Protein AF-A0A3B0VDX7-F1 (afdb_monomer_lite)

Structure (mmCIF, N/CA/C/O backbone):
data_AF-A0A3B0VDX7-F1
#
_entry.id   AF-A0A3B0VDX7-F1
#
loop_
_atom_site.group_PDB
_atom_site.id
_atom_site.type_symbol
_atom_site.label_atom_id
_atom_site.label_alt_id
_atom_site.label_comp_id
_atom_site.label_asym_id
_atom_site.label_entity_id
_atom_site.label_seq_id
_atom_site.pdbx_PDB_ins_code
_atom_site.Cartn_x
_atom_site.Cartn_y
_atom_site.Cartn_z
_atom_site.occupancy
_atom_site.B_iso_or_equiv
_atom_site.auth_seq_id
_atom_site.auth_comp_id
_atom_site.auth_asym_id
_atom_site.auth_atom_id
_atom_site.pdbx_PDB_model_num
ATOM 1 N N . GLU A 1 1 ? 20.143 18.984 2.280 1.00 62.19 1 GLU A N 1
ATOM 2 C CA . GLU A 1 1 ? 19.136 18.319 3.129 1.00 62.19 1 GLU A CA 1
ATOM 3 C C . GLU A 1 1 ? 17.741 18.924 2.963 1.00 62.19 1 GLU A C 1
ATOM 5 O O . GLU A 1 1 ? 16.815 18.162 2.742 1.00 62.19 1 GLU A O 1
ATOM 10 N N . ASP A 1 2 ? 17.590 20.251 2.921 1.00 77.62 2 ASP A N 1
ATOM 11 C CA . ASP A 1 2 ? 16.280 20.948 2.937 1.00 77.62 2 ASP A CA 1
ATOM 12 C C . ASP A 1 2 ? 15.322 20.714 1.742 1.00 77.62 2 ASP A C 1
ATOM 14 O O . ASP A 1 2 ? 14.189 21.181 1.771 1.00 77.62 2 ASP A O 1
ATOM 18 N N . PHE A 1 3 ? 15.741 19.989 0.696 1.00 88.88 3 PHE A N 1
ATOM 19 C CA . PHE A 1 3 ? 14.898 19.636 -0.464 1.00 88.88 3 PHE A CA 1
ATOM 20 C C . PHE A 1 3 ? 14.576 18.138 -0.554 1.00 88.88 3 PHE A C 1
ATOM 22 O O . PHE A 1 3 ? 14.124 17.659 -1.593 1.00 88.88 3 PHE A O 1
ATOM 29 N N . ARG A 1 4 ? 14.842 17.371 0.508 1.00 90.12 4 ARG A N 1
ATOM 30 C CA . ARG A 1 4 ? 14.472 15.955 0.567 1.00 90.12 4 ARG A CA 1
ATOM 31 C C . ARG A 1 4 ? 13.035 15.826 1.047 1.00 90.12 4 ARG A C 1
ATOM 33 O O . ARG A 1 4 ? 12.695 16.286 2.132 1.00 90.12 4 ARG A O 1
ATOM 40 N N . TYR A 1 5 ? 12.202 15.175 0.243 1.00 91.25 5 TYR A N 1
ATOM 41 C CA . TYR A 1 5 ? 10.898 14.732 0.710 1.00 91.25 5 TYR A CA 1
ATOM 42 C C . TYR A 1 5 ? 11.100 13.482 1.567 1.00 91.25 5 TYR A C 1
ATOM 44 O O . TYR A 1 5 ? 11.600 12.478 1.062 1.00 91.25 5 TYR A O 1
ATOM 52 N N . ASN A 1 6 ? 10.741 13.558 2.847 1.00 88.50 6 ASN A N 1
ATOM 53 C CA . ASN A 1 6 ? 10.883 12.454 3.806 1.00 88.50 6 ASN A CA 1
ATOM 54 C C . ASN A 1 6 ? 9.548 11.760 4.121 1.00 88.50 6 ASN A C 1
ATOM 56 O O . ASN A 1 6 ? 9.524 10.831 4.916 1.00 88.50 6 ASN A O 1
ATOM 60 N N . GLY A 1 7 ? 8.442 12.210 3.521 1.00 89.62 7 GLY A N 1
ATOM 61 C CA . GLY A 1 7 ? 7.143 11.561 3.683 1.00 89.62 7 GLY A CA 1
ATOM 62 C C . GLY A 1 7 ? 7.052 10.221 2.949 1.00 89.62 7 GLY A C 1
ATOM 63 O O . GLY A 1 7 ? 7.907 9.883 2.109 1.00 89.62 7 GLY A O 1
ATOM 64 N N . ARG A 1 8 ? 5.969 9.491 3.248 1.00 89.94 8 ARG A N 1
ATOM 65 C CA . ARG A 1 8 ? 5.565 8.280 2.521 1.00 89.94 8 ARG A CA 1
ATOM 66 C C . ARG A 1 8 ? 5.365 8.615 1.046 1.00 89.94 8 ARG A C 1
ATOM 68 O O . ARG A 1 8 ? 4.808 9.657 0.709 1.00 89.94 8 ARG A O 1
ATOM 75 N N . ILE A 1 9 ? 5.855 7.742 0.176 1.00 95.50 9 ILE A N 1
ATOM 76 C CA . ILE A 1 9 ? 5.680 7.863 -1.268 1.00 95.50 9 ILE A CA 1
ATOM 77 C C . ILE A 1 9 ? 5.052 6.574 -1.773 1.00 95.50 9 ILE A C 1
ATOM 79 O O . ILE A 1 9 ? 5.507 5.484 -1.432 1.00 95.50 9 ILE A O 1
ATOM 83 N N . VAL A 1 10 ? 4.052 6.730 -2.632 1.00 96.44 10 VAL A N 1
ATOM 84 C CA . VAL A 1 10 ? 3.601 5.687 -3.547 1.00 96.44 10 VAL A CA 1
ATOM 85 C C . VAL A 1 10 ? 4.036 6.072 -4.958 1.00 96.44 10 VAL A C 1
ATOM 87 O O . VAL A 1 10 ? 3.904 7.233 -5.352 1.00 96.44 10 VAL A O 1
ATOM 90 N N . VAL A 1 11 ? 4.570 5.114 -5.714 1.00 97.69 11 VAL A N 1
ATOM 91 C CA . VAL A 1 11 ? 4.892 5.281 -7.137 1.00 97.69 11 VAL A CA 1
ATOM 92 C C . VAL A 1 11 ? 3.937 4.422 -7.952 1.00 97.69 11 VAL A C 1
ATOM 94 O O . VAL A 1 11 ? 3.934 3.199 -7.833 1.00 97.69 11 VAL A O 1
ATOM 97 N N . LEU A 1 12 ? 3.140 5.072 -8.798 1.00 97.50 12 LEU A N 1
ATOM 98 C CA . LEU A 1 12 ? 2.241 4.382 -9.716 1.00 97.50 12 LEU A CA 1
ATOM 99 C C . LEU A 1 12 ? 2.995 3.951 -10.971 1.00 97.50 12 LEU A C 1
ATOM 101 O O . LEU A 1 12 ? 3.677 4.765 -11.600 1.00 97.50 12 LEU A O 1
ATOM 105 N N . VAL A 1 13 ? 2.857 2.682 -11.345 1.00 97.62 13 VAL A N 1
ATOM 106 C CA . VAL A 1 13 ? 3.510 2.104 -12.522 1.00 97.62 13 VAL A CA 1
ATOM 107 C C . VAL A 1 13 ? 2.517 1.389 -13.432 1.00 97.62 13 VAL A C 1
ATOM 109 O O . VAL A 1 13 ? 1.428 0.985 -13.028 1.00 97.62 13 VAL A O 1
ATOM 112 N N . GLY A 1 14 ? 2.917 1.223 -14.689 1.00 96.00 14 GLY A N 1
ATOM 113 C CA . GLY A 1 14 ? 2.161 0.483 -15.687 1.00 96.00 14 GLY A CA 1
ATOM 114 C C . GLY A 1 14 ? 3.029 0.116 -16.892 1.00 96.00 14 GLY A C 1
ATOM 115 O O . GLY A 1 14 ? 4.198 0.513 -16.953 1.00 96.00 14 GLY A O 1
ATOM 116 N N . PRO A 1 15 ? 2.464 -0.606 -17.872 1.00 95.44 15 PRO A N 1
ATOM 117 C CA . PRO A 1 15 ? 3.227 -1.215 -18.962 1.00 95.44 15 PRO A CA 1
ATOM 118 C C . PRO A 1 15 ? 3.847 -0.199 -19.934 1.00 95.44 15 PRO A C 1
ATOM 120 O O . PRO A 1 15 ? 4.790 -0.542 -20.638 1.00 95.44 15 PRO A O 1
ATOM 123 N N . ASP A 1 16 ? 3.380 1.054 -19.943 1.00 96.38 16 ASP A N 1
ATOM 124 C CA . ASP A 1 16 ? 3.968 2.139 -20.747 1.00 96.38 16 ASP A CA 1
ATOM 125 C C . ASP A 1 16 ? 5.195 2.797 -20.080 1.00 96.38 16 ASP A C 1
ATOM 127 O O . ASP A 1 16 ? 5.875 3.631 -20.683 1.00 96.38 16 ASP A O 1
ATOM 131 N N . CYS A 1 17 ? 5.519 2.426 -18.836 1.00 96.94 17 CYS A N 1
ATOM 132 C CA . CYS A 1 17 ? 6.750 2.847 -18.175 1.00 96.94 17 CYS A CA 1
ATOM 133 C C . CYS A 1 17 ? 7.933 2.055 -18.746 1.00 96.94 17 CYS A C 1
ATOM 135 O O . CYS A 1 17 ? 8.067 0.859 -18.496 1.00 96.94 17 CYS A O 1
ATOM 137 N N . ALA A 1 18 ? 8.795 2.727 -19.509 1.00 95.25 18 ALA A N 1
ATOM 138 C CA . ALA A 1 18 ? 9.976 2.134 -20.134 1.00 95.25 18 ALA A CA 1
ATOM 139 C C . ALA A 1 18 ? 11.237 2.981 -19.898 1.00 95.25 18 ALA A C 1
ATOM 141 O O . ALA A 1 18 ? 11.163 4.204 -19.720 1.00 95.25 18 ALA A O 1
ATOM 142 N N . SER A 1 19 ? 12.414 2.352 -19.964 1.00 93.69 19 SER A N 1
ATOM 143 C CA . SER A 1 19 ? 13.717 3.031 -19.924 1.00 93.69 19 SER A CA 1
ATOM 144 C C . SER A 1 19 ? 13.928 3.832 -18.624 1.00 93.69 19 SER A C 1
ATOM 146 O O . SER A 1 19 ? 13.867 3.267 -17.536 1.00 93.69 19 SER A O 1
ATOM 148 N N . ALA A 1 20 ? 14.179 5.145 -18.695 1.00 92.81 20 ALA A N 1
ATOM 149 C CA . ALA A 1 20 ? 14.403 6.010 -17.530 1.00 92.81 20 ALA A CA 1
ATOM 150 C C . ALA A 1 20 ? 13.297 5.914 -16.463 1.00 92.81 20 ALA A C 1
ATOM 152 O O . ALA A 1 20 ? 13.598 6.004 -15.274 1.00 92.81 20 ALA A O 1
ATOM 153 N N . CYS A 1 21 ? 12.045 5.695 -16.882 1.00 96.12 21 CYS A N 1
ATOM 154 C CA . CYS A 1 21 ? 10.927 5.486 -15.964 1.00 96.12 21 CYS A CA 1
ATOM 155 C C . CYS A 1 21 ? 11.148 4.247 -15.084 1.00 96.12 21 CYS A C 1
ATOM 157 O O . CYS A 1 21 ? 10.963 4.305 -13.874 1.00 96.12 21 CYS A O 1
ATOM 159 N N . GLU A 1 22 ? 11.637 3.152 -15.666 1.00 95.44 22 GLU A N 1
ATOM 160 C CA . GLU A 1 22 ? 11.865 1.898 -14.945 1.00 95.44 22 GLU A CA 1
ATOM 161 C C . GLU A 1 22 ? 13.053 1.997 -14.000 1.00 95.44 22 GLU A C 1
ATOM 163 O O . GLU A 1 22 ? 12.997 1.483 -12.890 1.00 95.44 22 GLU A O 1
ATOM 168 N N . PHE A 1 23 ? 14.110 2.708 -14.400 1.00 94.50 23 PHE A N 1
ATOM 169 C CA . PHE A 1 23 ? 15.229 2.978 -13.501 1.00 94.50 23 PHE A CA 1
ATOM 170 C C . PHE A 1 23 ? 14.799 3.806 -12.292 1.00 94.50 23 PHE A C 1
ATOM 172 O O . PHE A 1 23 ? 15.221 3.509 -11.177 1.00 94.50 23 PHE A O 1
ATOM 179 N N . PHE A 1 24 ? 13.958 4.823 -12.498 1.00 95.88 24 PHE A N 1
ATOM 180 C CA . PHE A 1 24 ? 13.402 5.602 -11.397 1.00 95.88 24 PHE A CA 1
ATOM 181 C C . PHE A 1 24 ? 12.569 4.714 -10.469 1.00 95.88 24 PHE A C 1
ATOM 183 O O . PHE A 1 24 ? 12.869 4.647 -9.280 1.00 95.88 24 PHE A O 1
ATOM 190 N N . SER A 1 25 ? 11.588 3.986 -11.008 1.00 96.38 25 SER A N 1
ATOM 191 C CA . SER A 1 25 ? 10.714 3.119 -10.212 1.00 96.38 25 SER A CA 1
ATOM 192 C C . SER A 1 25 ? 11.495 2.033 -9.472 1.00 96.38 25 SER A C 1
ATOM 194 O O . SER A 1 25 ? 11.246 1.818 -8.294 1.00 96.38 25 SER A O 1
ATOM 196 N N . PHE A 1 26 ? 12.496 1.418 -10.111 1.00 94.81 26 PHE A N 1
ATOM 197 C CA . PHE A 1 26 ? 13.374 0.433 -9.477 1.00 94.81 26 PHE A CA 1
ATOM 198 C C . PHE A 1 26 ? 14.179 1.037 -8.324 1.00 94.81 26 PHE A C 1
ATOM 200 O O . PHE A 1 26 ? 14.238 0.471 -7.242 1.00 94.81 26 PHE A O 1
ATOM 207 N N . VAL A 1 27 ? 14.788 2.211 -8.514 1.00 94.50 27 VAL A N 1
ATOM 208 C CA . VAL A 1 27 ? 15.532 2.872 -7.428 1.00 94.50 27 VAL A CA 1
ATOM 209 C C . VAL A 1 27 ? 14.610 3.218 -6.257 1.00 94.50 27 VAL A C 1
ATOM 211 O O . VAL A 1 27 ? 15.045 3.166 -5.109 1.00 94.50 27 VAL A O 1
ATOM 214 N N . MET A 1 28 ? 13.341 3.529 -6.527 1.00 96.50 28 MET A N 1
ATOM 215 C CA . MET A 1 28 ? 12.343 3.800 -5.494 1.00 96.50 28 MET A CA 1
ATOM 216 C C . MET A 1 28 ? 11.934 2.554 -4.689 1.00 96.50 28 MET A C 1
ATOM 218 O O . MET A 1 28 ? 11.443 2.725 -3.577 1.00 96.50 28 MET A O 1
ATOM 222 N N . THR A 1 29 ? 12.187 1.334 -5.181 1.00 91.44 29 THR A N 1
ATOM 223 C CA . THR A 1 29 ? 11.982 0.096 -4.400 1.00 91.44 29 THR A CA 1
ATOM 224 C C . THR A 1 29 ? 13.132 -0.185 -3.436 1.00 91.44 29 THR A C 1
ATOM 226 O O . THR A 1 29 ? 13.013 -1.015 -2.538 1.00 91.44 29 THR A O 1
ATOM 229 N N . LEU A 1 30 ? 14.287 0.458 -3.623 1.00 90.25 30 LEU A N 1
ATOM 230 C CA . LEU A 1 30 ? 15.451 0.219 -2.781 1.00 90.25 30 LEU A CA 1
ATOM 231 C C . LEU A 1 30 ? 15.265 0.887 -1.419 1.00 90.25 30 LEU A C 1
ATOM 233 O O . LEU A 1 30 ? 14.789 2.018 -1.323 1.00 90.25 30 LEU A O 1
ATOM 237 N N . GLN A 1 31 ? 15.733 0.206 -0.371 1.00 87.81 31 GLN A N 1
ATOM 238 C CA . GLN A 1 31 ? 15.716 0.714 1.007 1.00 87.81 31 GLN A CA 1
ATOM 239 C C . GLN A 1 31 ? 14.310 1.120 1.483 1.00 87.81 31 GLN A C 1
ATOM 241 O O . GLN A 1 31 ? 14.184 2.087 2.235 1.00 87.81 31 GLN A O 1
ATOM 246 N N . ASP A 1 32 ? 13.277 0.427 0.991 1.00 84.25 32 ASP A N 1
ATOM 247 C CA . ASP A 1 32 ? 11.868 0.668 1.321 1.00 84.25 32 ASP A CA 1
ATOM 248 C C . ASP A 1 32 ? 11.448 2.132 1.103 1.00 84.25 32 ASP A C 1
ATOM 250 O O . ASP A 1 32 ? 10.652 2.705 1.851 1.00 84.25 32 ASP A O 1
ATOM 254 N N . ARG A 1 33 ? 12.026 2.790 0.083 1.00 93.50 33 ARG A N 1
ATOM 255 C CA . ARG A 1 33 ? 11.794 4.219 -0.137 1.00 93.50 33 ARG A CA 1
ATOM 256 C C . ARG A 1 33 ? 10.350 4.504 -0.540 1.00 93.50 33 ARG A C 1
ATOM 258 O O . ARG A 1 33 ? 9.818 5.531 -0.122 1.00 93.50 33 ARG A O 1
ATOM 265 N N . ALA A 1 34 ? 9.725 3.678 -1.362 1.00 95.75 34 ALA A N 1
ATOM 266 C CA . ALA A 1 34 ? 8.332 3.838 -1.750 1.00 95.75 34 ALA A CA 1
ATOM 267 C C . ALA A 1 34 ? 7.663 2.489 -1.973 1.00 95.75 34 ALA A C 1
ATOM 269 O O . ALA A 1 34 ? 8.331 1.503 -2.263 1.00 95.75 34 ALA A O 1
ATOM 270 N N . THR A 1 35 ? 6.336 2.500 -1.909 1.00 94.88 35 THR A N 1
ATOM 271 C CA . THR A 1 35 ? 5.502 1.377 -2.339 1.00 94.88 35 THR A CA 1
ATOM 272 C C . THR A 1 35 ? 5.140 1.558 -3.806 1.00 94.88 35 THR A C 1
ATOM 274 O O .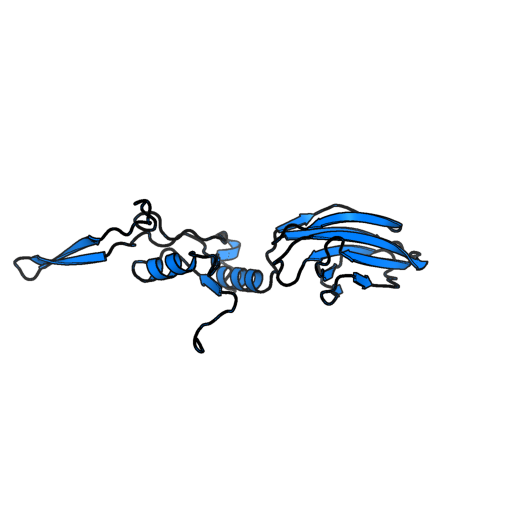 THR A 1 35 ? 4.671 2.626 -4.215 1.00 94.88 35 THR A O 1
ATOM 277 N N . ILE A 1 36 ? 5.368 0.529 -4.610 1.00 96.12 36 ILE A N 1
ATOM 278 C CA . ILE A 1 36 ? 5.037 0.504 -6.029 1.00 96.12 36 ILE A CA 1
ATOM 279 C C . ILE A 1 36 ? 3.640 -0.088 -6.202 1.00 96.12 36 ILE A C 1
ATOM 281 O O . ILE A 1 36 ? 3.376 -1.204 -5.761 1.00 96.12 36 ILE A O 1
ATOM 285 N N . ILE A 1 37 ? 2.745 0.637 -6.872 1.00 95.19 37 ILE A N 1
ATOM 286 C CA . ILE A 1 37 ? 1.370 0.182 -7.121 1.00 95.19 37 ILE A CA 1
ATOM 287 C C . ILE A 1 37 ? 1.087 0.227 -8.622 1.00 95.19 37 ILE A C 1
ATOM 289 O O . ILE A 1 37 ? 1.428 1.193 -9.304 1.00 95.19 37 ILE A O 1
ATOM 293 N N . GLY A 1 38 ? 0.481 -0.826 -9.160 1.00 93.75 38 GLY A N 1
ATOM 294 C CA . GLY A 1 38 ? 0.207 -0.950 -10.592 1.00 93.75 38 GLY A CA 1
ATOM 295 C C . GLY A 1 38 ? -0.838 -2.020 -10.884 1.00 93.75 38 GLY A C 1
ATOM 296 O O . GLY A 1 38 ? -1.038 -2.927 -10.086 1.00 93.75 38 GLY A O 1
ATOM 297 N N . PHE A 1 39 ? -1.472 -1.963 -12.056 1.00 86.75 39 PHE A N 1
ATOM 298 C CA . PHE A 1 39 ? -2.236 -3.110 -12.579 1.00 86.75 39 PHE A CA 1
ATOM 299 C C . PHE A 1 39 ? -1.309 -4.207 -13.126 1.00 86.75 39 PHE A C 1
ATOM 301 O O . PHE A 1 39 ? -1.634 -5.392 -13.105 1.00 86.75 39 PHE A O 1
ATOM 308 N N . TYR A 1 40 ? -0.148 -3.797 -13.641 1.00 93.50 40 TYR A N 1
ATOM 309 C CA . TYR A 1 40 ? 0.840 -4.645 -14.298 1.00 93.50 40 TYR A CA 1
ATOM 310 C C . TYR A 1 40 ? 2.258 -4.159 -13.972 1.00 93.50 40 TYR A C 1
ATOM 312 O O . TYR A 1 40 ? 2.428 -2.987 -13.617 1.00 93.50 40 TYR A O 1
ATOM 320 N N . PRO A 1 41 ? 3.281 -5.013 -14.153 1.00 94.38 41 PRO A N 1
ATOM 321 C CA . PRO A 1 41 ? 4.670 -4.569 -14.201 1.00 94.38 41 PRO A CA 1
ATOM 322 C C . PRO A 1 41 ? 4.934 -3.525 -15.293 1.00 94.38 41 PRO A C 1
ATOM 324 O O . PRO A 1 41 ? 4.143 -3.347 -16.226 1.00 94.38 41 PRO A O 1
ATOM 327 N N . THR A 1 42 ? 6.082 -2.854 -15.188 1.00 97.62 42 THR A N 1
ATOM 328 C CA . THR A 1 42 ? 6.596 -1.973 -16.250 1.00 97.62 42 THR A CA 1
ATOM 329 C C . THR A 1 42 ? 7.032 -2.759 -17.496 1.00 97.62 42 THR A C 1
ATOM 331 O O . THR A 1 42 ? 7.005 -3.989 -17.512 1.00 97.62 42 THR A O 1
ATOM 334 N N . ALA A 1 43 ? 7.441 -2.058 -18.558 1.00 96.50 43 ALA A N 1
ATOM 335 C CA . ALA A 1 43 ? 7.692 -2.644 -19.879 1.00 96.50 43 ALA A CA 1
ATOM 336 C C . ALA A 1 43 ? 8.819 -3.699 -19.936 1.00 96.50 43 ALA A C 1
ATOM 338 O O . ALA A 1 43 ? 8.848 -4.521 -20.853 1.00 96.50 43 ALA A O 1
ATOM 339 N N . GLY A 1 44 ? 9.776 -3.654 -19.010 1.00 94.88 44 GLY A N 1
ATOM 340 C CA . GLY A 1 44 ? 10.965 -4.498 -19.000 1.00 94.88 44 GLY A CA 1
ATOM 341 C C . GLY A 1 44 ? 12.029 -4.078 -20.015 1.00 94.88 44 GLY A C 1
ATOM 342 O O . GLY A 1 44 ? 12.695 -4.939 -20.583 1.00 94.88 44 GLY A O 1
ATOM 343 N N . LEU A 1 45 ? 12.202 -2.777 -20.257 1.00 93.44 45 LEU A N 1
ATOM 344 C CA . LEU A 1 45 ? 13.123 -2.193 -21.245 1.00 93.44 45 LEU A CA 1
ATOM 345 C C . LEU A 1 45 ? 14.229 -1.358 -20.567 1.00 93.44 45 LEU A C 1
ATOM 347 O O . LEU A 1 45 ? 14.581 -0.259 -21.010 1.00 93.44 45 LEU A O 1
ATOM 351 N N . GLY A 1 46 ? 14.786 -1.887 -19.474 1.00 89.25 46 GLY A N 1
ATOM 352 C CA . GLY A 1 46 ? 15.811 -1.262 -18.628 1.00 89.25 46 GLY A CA 1
ATOM 353 C C . GLY A 1 46 ? 17.234 -1.316 -19.190 1.00 89.25 46 GLY A C 1
ATOM 354 O O . GLY A 1 46 ? 18.194 -1.460 -18.430 1.00 89.25 46 GLY A O 1
ATOM 355 N N . GLY A 1 47 ? 17.388 -1.240 -20.509 1.00 88.50 47 GLY A N 1
ATOM 356 C CA . GLY A 1 47 ? 18.674 -1.259 -21.196 1.00 88.50 47 GLY A CA 1
ATOM 357 C C . GLY A 1 47 ? 19.033 0.098 -21.800 1.00 88.50 47 GLY A C 1
ATOM 358 O O . GLY A 1 47 ? 18.174 0.821 -22.310 1.00 88.50 47 GLY A O 1
ATOM 359 N N . SER A 1 48 ? 20.318 0.463 -21.779 1.00 88.94 48 SER A N 1
ATOM 360 C CA . SER A 1 48 ? 20.782 1.635 -22.530 1.00 88.94 48 SER A CA 1
ATOM 361 C C . SER A 1 48 ? 20.868 1.292 -24.013 1.00 88.94 48 SER A C 1
ATOM 363 O O . SER A 1 48 ? 21.348 0.218 -24.381 1.00 88.94 48 SER A O 1
ATOM 365 N N . VAL A 1 49 ? 20.425 2.208 -24.867 1.00 92.38 49 VAL A N 1
ATOM 366 C CA . VAL A 1 49 ? 20.445 2.032 -26.322 1.00 92.38 49 VAL A CA 1
ATOM 367 C C . VAL A 1 49 ? 21.609 2.784 -26.950 1.00 92.38 49 VAL A C 1
ATOM 369 O O . VAL A 1 49 ? 22.062 3.792 -26.409 1.00 92.38 49 VAL A O 1
ATOM 372 N N . ASP A 1 50 ? 22.065 2.295 -28.096 1.00 94.44 50 ASP A N 1
ATOM 373 C CA . ASP A 1 50 ? 23.028 2.978 -28.954 1.00 94.44 50 ASP A CA 1
ATOM 374 C C . ASP A 1 50 ? 22.544 2.952 -30.409 1.00 94.44 50 ASP A C 1
ATOM 376 O O . ASP A 1 50 ? 21.822 2.036 -30.825 1.00 94.44 50 ASP A O 1
ATOM 380 N N . ASP A 1 51 ? 22.944 3.970 -31.164 1.00 95.81 51 ASP A N 1
ATOM 381 C CA . ASP A 1 51 ? 22.545 4.185 -32.552 1.00 95.81 51 ASP A CA 1
ATOM 382 C C . ASP A 1 51 ? 23.764 4.097 -33.470 1.00 95.81 51 ASP A C 1
ATOM 384 O O . ASP A 1 51 ? 24.754 4.810 -33.305 1.00 95.81 51 ASP A O 1
ATOM 388 N N . VAL A 1 52 ? 23.678 3.249 -34.494 1.00 96.12 52 VAL A N 1
ATOM 389 C CA . VAL A 1 52 ? 24.722 3.098 -35.510 1.00 96.12 52 VAL A CA 1
ATOM 390 C C . VAL A 1 52 ? 24.224 3.667 -36.829 1.00 96.12 52 VAL A C 1
ATOM 392 O O . VAL A 1 52 ? 23.214 3.217 -37.375 1.00 96.12 52 VAL A O 1
ATOM 395 N N . ALA A 1 53 ? 24.963 4.642 -37.361 1.00 96.69 53 ALA A N 1
ATOM 396 C CA . ALA A 1 53 ? 24.721 5.173 -38.695 1.00 96.69 53 ALA A CA 1
ATOM 397 C C . ALA A 1 53 ? 25.048 4.118 -39.762 1.00 96.69 53 ALA A C 1
ATOM 399 O O . ALA A 1 53 ? 26.134 3.530 -39.767 1.00 96.69 53 ALA A O 1
ATOM 400 N N . MET A 1 54 ? 24.118 3.913 -40.690 1.00 96.50 54 MET A N 1
ATOM 401 C CA . MET A 1 54 ? 24.231 2.959 -41.789 1.00 96.50 54 MET A CA 1
ATOM 402 C C . MET A 1 54 ? 24.328 3.700 -43.136 1.00 96.50 54 MET A C 1
ATOM 404 O O . MET A 1 54 ? 23.923 4.861 -43.250 1.00 96.50 54 MET A O 1
ATOM 408 N N . PRO A 1 55 ? 24.869 3.069 -44.195 1.00 96.94 55 PRO A N 1
ATOM 409 C CA . PRO A 1 55 ? 24.833 3.650 -45.534 1.00 96.94 55 PRO A CA 1
ATOM 410 C C . PRO A 1 55 ? 23.398 3.951 -45.982 1.00 96.94 55 PRO A C 1
ATOM 412 O O . PRO A 1 55 ? 22.489 3.178 -45.698 1.00 96.94 55 PRO A O 1
ATOM 415 N N . GLY A 1 56 ? 23.216 5.029 -46.746 1.00 95.06 56 GLY A N 1
ATOM 416 C CA . GLY A 1 56 ? 21.903 5.396 -47.286 1.00 95.06 56 GLY A CA 1
ATOM 417 C C . GLY A 1 56 ? 21.040 6.272 -46.377 1.00 95.06 56 GLY A C 1
ATOM 418 O O . GLY A 1 56 ? 19.859 6.390 -46.665 1.00 95.06 56 GLY A O 1
ATOM 419 N N . ASP A 1 57 ? 21.626 6.912 -45.355 1.00 93.88 57 ASP A N 1
ATOM 420 C CA . ASP A 1 57 ? 20.915 7.769 -44.380 1.00 93.88 57 ASP A CA 1
ATOM 421 C C . ASP A 1 57 ? 19.960 6.988 -43.456 1.00 93.88 57 ASP A C 1
ATOM 423 O O . ASP A 1 57 ? 18.952 7.497 -42.977 1.00 93.88 57 ASP A O 1
ATOM 427 N N . GLU A 1 58 ? 20.302 5.724 -43.195 1.00 96.94 58 GLU A N 1
ATOM 428 C CA . GLU A 1 58 ? 19.558 4.825 -42.313 1.00 96.94 58 GLU A CA 1
ATOM 429 C C . GLU A 1 58 ? 20.229 4.734 -40.932 1.00 96.94 58 GLU A C 1
ATOM 431 O O . GLU A 1 58 ? 21.445 4.901 -40.799 1.00 96.94 58 GLU A O 1
ATOM 436 N N . THR A 1 59 ? 19.452 4.419 -39.891 1.00 97.12 59 THR A N 1
ATOM 437 C CA . THR A 1 59 ? 19.962 4.224 -38.520 1.00 97.12 59 THR A CA 1
ATOM 438 C C . THR A 1 59 ? 19.527 2.875 -37.962 1.00 97.12 59 THR A C 1
ATOM 440 O O . THR A 1 59 ? 18.356 2.508 -38.049 1.00 97.12 59 THR A O 1
ATOM 443 N N . PHE A 1 60 ? 20.460 2.146 -37.350 1.00 96.12 60 PHE A N 1
ATOM 444 C CA . PHE A 1 60 ? 20.169 0.930 -36.594 1.00 96.12 60 PHE A CA 1
ATOM 445 C C . PHE A 1 60 ? 20.315 1.191 -35.094 1.00 96.12 60 PHE A C 1
ATOM 447 O O . PHE A 1 60 ? 21.398 1.555 -34.639 1.00 96.12 60 PHE A O 1
ATOM 454 N N . ARG A 1 61 ? 19.237 0.966 -34.334 1.00 94.81 61 ARG A N 1
ATOM 455 C CA . ARG A 1 61 ? 19.225 1.063 -32.869 1.00 94.81 61 ARG A CA 1
ATOM 456 C C . ARG A 1 61 ? 19.273 -0.320 -32.238 1.00 94.81 61 ARG A C 1
ATOM 458 O O . ARG A 1 61 ? 18.513 -1.204 -32.632 1.00 94.81 61 ARG A O 1
ATOM 465 N N . PHE A 1 62 ? 20.104 -0.481 -31.215 1.00 92.25 62 PHE A N 1
ATOM 466 C CA . PHE A 1 62 ? 20.163 -1.705 -30.419 1.00 92.25 62 PHE A CA 1
ATOM 467 C C . PHE A 1 62 ? 20.411 -1.408 -28.939 1.00 92.25 62 PHE A C 1
ATOM 469 O O . PHE A 1 62 ? 20.936 -0.357 -28.578 1.00 92.25 62 PHE A O 1
ATOM 476 N N . THR A 1 63 ? 20.046 -2.355 -28.078 1.00 90.06 63 THR A N 1
ATOM 477 C CA . THR A 1 63 ? 20.365 -2.301 -26.649 1.00 90.06 63 THR A CA 1
ATOM 478 C C . THR A 1 63 ? 21.839 -2.649 -26.442 1.00 90.06 63 THR A C 1
ATOM 480 O O . THR A 1 63 ? 22.274 -3.757 -26.761 1.00 90.06 63 THR A O 1
ATOM 483 N N . GLN A 1 64 ? 22.614 -1.704 -25.915 1.00 90.88 64 GLN A N 1
ATOM 484 C CA . GLN A 1 64 ? 24.043 -1.851 -25.636 1.00 90.88 64 GLN A CA 1
ATOM 485 C C . GLN A 1 64 ? 24.312 -2.214 -24.170 1.00 90.88 64 GLN A C 1
ATOM 487 O O . GLN A 1 64 ? 25.230 -2.985 -23.889 1.00 90.88 64 GLN A O 1
ATOM 492 N N . GLY A 1 65 ? 23.541 -1.655 -23.237 1.00 87.81 65 GLY A N 1
ATOM 493 C CA . GLY A 1 65 ? 23.736 -1.859 -21.803 1.00 87.81 65 GLY A CA 1
ATOM 494 C C . GLY A 1 65 ? 22.683 -2.774 -21.201 1.00 87.81 65 GLY A C 1
ATOM 495 O O . GL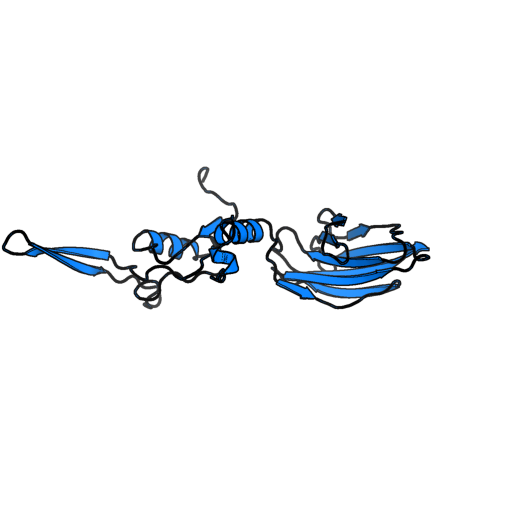Y A 1 65 ? 21.509 -2.691 -21.546 1.00 87.81 65 GLY A O 1
ATOM 496 N N . ARG A 1 66 ? 23.112 -3.613 -20.257 1.00 87.88 66 ARG A N 1
ATOM 497 C CA . ARG A 1 66 ? 22.238 -4.437 -19.420 1.00 87.88 66 ARG A CA 1
ATOM 498 C C . ARG A 1 66 ? 22.466 -4.060 -17.965 1.00 87.88 66 ARG A C 1
ATOM 500 O O . ARG A 1 66 ? 23.575 -4.237 -17.465 1.00 87.88 66 ARG A O 1
ATOM 507 N N . ALA A 1 67 ? 21.430 -3.554 -17.311 1.00 86.38 67 ALA A N 1
ATOM 508 C CA . ALA A 1 67 ? 21.475 -3.267 -15.888 1.00 86.38 67 ALA A CA 1
ATOM 509 C C . ALA A 1 67 ? 21.409 -4.573 -15.076 1.00 86.38 67 ALA A C 1
ATOM 511 O O . ALA A 1 67 ? 20.643 -5.483 -15.413 1.00 86.38 67 ALA A O 1
ATOM 512 N N . VAL A 1 68 ? 22.262 -4.671 -14.056 1.00 90.88 68 VAL A N 1
ATOM 513 C CA . VAL A 1 68 ? 22.352 -5.817 -13.147 1.00 90.88 68 VAL A CA 1
ATOM 514 C C . VAL A 1 68 ? 22.492 -5.341 -11.703 1.00 90.88 68 VAL A C 1
ATOM 516 O O . VAL A 1 68 ? 22.985 -4.238 -11.455 1.00 90.88 68 VAL A O 1
ATOM 519 N N . ASP A 1 69 ? 22.053 -6.177 -10.769 1.00 84.75 69 ASP A N 1
ATOM 520 C CA . ASP A 1 69 ? 22.247 -5.976 -9.334 1.00 84.75 69 ASP A CA 1
ATOM 521 C C . ASP A 1 69 ? 23.721 -6.250 -8.923 1.00 84.75 69 ASP A C 1
ATOM 523 O O . ASP A 1 69 ? 24.539 -6.643 -9.769 1.00 84.75 69 ASP A O 1
ATOM 527 N N . PRO A 1 70 ? 24.115 -6.016 -7.653 1.00 87.31 70 PRO A N 1
ATOM 528 C CA . PRO A 1 70 ? 25.478 -6.284 -7.180 1.00 87.31 70 PRO A CA 1
ATOM 529 C C . PRO A 1 70 ? 25.933 -7.744 -7.341 1.00 87.31 70 PRO A C 1
ATOM 531 O O . PRO A 1 70 ? 27.133 -8.006 -7.464 1.00 87.31 70 PRO A O 1
ATOM 534 N N . GLU A 1 71 ? 24.993 -8.686 -7.371 1.00 91.31 71 GLU A N 1
ATOM 535 C CA . GLU A 1 71 ? 25.210 -10.118 -7.567 1.00 91.31 71 GLU A CA 1
ATOM 536 C C . GLU A 1 71 ? 25.272 -10.519 -9.057 1.00 91.31 71 GLU A C 1
ATOM 538 O O . GLU A 1 71 ? 25.643 -11.650 -9.383 1.00 91.31 71 GLU A O 1
ATOM 543 N N . GLY A 1 72 ? 24.979 -9.590 -9.972 1.00 91.12 72 GLY A N 1
ATOM 544 C CA . GLY A 1 72 ? 25.015 -9.779 -11.420 1.00 91.12 72 GLY A CA 1
ATOM 545 C C . GLY A 1 72 ? 23.708 -10.288 -12.039 1.00 91.12 72 GLY A C 1
ATOM 546 O O . GLY A 1 72 ? 23.704 -10.630 -13.226 1.00 91.12 72 GLY A O 1
ATOM 547 N N . ASN A 1 73 ? 22.606 -10.343 -11.288 1.00 90.88 73 ASN A N 1
ATOM 548 C CA . ASN A 1 73 ? 21.297 -10.731 -11.809 1.00 90.88 73 ASN A CA 1
ATOM 549 C C . ASN A 1 73 ? 20.618 -9.565 -12.532 1.00 90.88 73 ASN A C 1
ATOM 551 O O . ASN A 1 73 ? 20.811 -8.393 -12.214 1.00 90.88 73 ASN A O 1
ATOM 555 N N . ILE A 1 74 ? 19.785 -9.902 -13.514 1.00 90.88 74 ILE A N 1
ATOM 556 C CA . ILE A 1 74 ? 18.960 -8.929 -14.232 1.00 90.88 74 ILE A CA 1
ATOM 557 C C . ILE A 1 74 ? 17.787 -8.526 -13.340 1.00 90.88 74 ILE A C 1
ATOM 559 O O . ILE A 1 74 ? 17.098 -9.399 -12.820 1.00 90.88 74 ILE A O 1
ATOM 563 N N . HIS A 1 75 ? 17.539 -7.221 -13.220 1.00 87.25 75 HIS A N 1
ATOM 564 C CA . HIS A 1 75 ? 16.486 -6.685 -12.351 1.00 87.25 75 HIS A CA 1
ATOM 565 C C . HIS A 1 75 ? 15.383 -5.898 -13.083 1.00 87.25 75 HIS A C 1
ATOM 567 O O . HIS A 1 75 ? 14.353 -5.630 -12.479 1.00 87.25 75 HIS A O 1
ATOM 573 N N . ILE A 1 76 ? 15.564 -5.525 -14.360 1.00 92.69 76 ILE A N 1
ATOM 574 C CA . ILE A 1 76 ? 14.525 -4.831 -15.158 1.00 92.69 76 ILE A CA 1
ATOM 575 C C . ILE A 1 76 ? 14.356 -5.464 -16.544 1.00 92.69 76 ILE A C 1
ATOM 577 O O . ILE A 1 76 ? 13.234 -5.741 -16.949 1.00 92.69 76 ILE A O 1
ATOM 581 N N . GLU A 1 77 ? 15.434 -5.691 -17.300 1.00 92.69 77 GLU A N 1
ATOM 582 C CA . GLU A 1 77 ? 15.334 -6.151 -18.697 1.00 92.69 77 GLU A CA 1
ATOM 583 C C . GLU A 1 77 ? 14.549 -7.475 -18.823 1.00 92.69 77 GLU A C 1
ATOM 585 O O . GLU A 1 77 ? 14.941 -8.497 -18.261 1.00 92.69 77 GLU A O 1
ATOM 590 N N . GLY A 1 78 ? 13.443 -7.460 -19.572 1.00 90.69 78 GLY A N 1
ATOM 591 C CA . GLY A 1 78 ? 12.537 -8.598 -19.766 1.00 90.69 78 GLY A CA 1
ATOM 592 C C . GLY A 1 78 ? 11.656 -8.963 -18.563 1.00 90.69 78 GLY A C 1
ATOM 593 O O . GLY A 1 78 ? 10.901 -9.929 -18.655 1.00 90.69 78 GLY A O 1
ATOM 594 N N . ILE A 1 79 ? 11.753 -8.221 -17.457 1.00 92.38 79 ILE A N 1
ATOM 595 C CA . ILE A 1 79 ? 11.020 -8.468 -16.203 1.00 92.38 79 ILE A CA 1
ATOM 596 C C . ILE A 1 79 ? 10.096 -7.286 -15.877 1.00 92.38 79 ILE A C 1
ATOM 598 O O . ILE A 1 79 ? 8.931 -7.488 -15.544 1.00 92.38 79 ILE A O 1
ATOM 602 N N . GLY A 1 80 ? 10.614 -6.063 -16.005 1.00 94.50 80 GLY A N 1
ATOM 603 C CA . GLY A 1 80 ? 9.991 -4.842 -15.507 1.00 94.50 80 GLY A CA 1
ATOM 604 C C . GLY A 1 80 ? 10.143 -4.682 -13.992 1.00 94.50 80 GLY A C 1
ATOM 605 O O . GLY A 1 80 ? 10.645 -5.559 -13.291 1.00 94.50 80 GLY A O 1
ATOM 606 N N . VAL A 1 81 ? 9.704 -3.539 -13.479 1.00 95.56 81 VAL A N 1
ATOM 607 C CA . VAL A 1 81 ? 9.495 -3.301 -12.052 1.00 95.56 81 VAL A CA 1
ATOM 608 C C . VAL A 1 81 ? 8.119 -3.852 -11.705 1.00 95.56 81 VAL A C 1
ATOM 610 O O . VAL A 1 81 ? 7.107 -3.400 -12.247 1.00 95.56 81 VAL A O 1
ATOM 613 N N . VAL A 1 82 ? 8.099 -4.862 -10.841 1.00 92.88 82 VAL A N 1
ATOM 614 C CA . VAL A 1 82 ? 6.874 -5.518 -10.375 1.00 92.88 82 VAL A CA 1
ATOM 615 C C . VAL A 1 82 ? 6.259 -4.674 -9.250 1.00 92.88 82 VAL A C 1
ATOM 617 O O . VAL A 1 82 ? 7.006 -4.264 -8.364 1.00 92.88 82 VAL A O 1
ATOM 620 N N . PRO A 1 83 ? 4.942 -4.388 -9.268 1.00 90.00 83 PRO A N 1
ATOM 621 C CA . PRO A 1 83 ? 4.290 -3.680 -8.171 1.00 90.00 83 PRO A CA 1
ATOM 622 C C . PRO A 1 83 ? 4.302 -4.494 -6.875 1.00 90.00 83 PRO A C 1
ATOM 624 O O . PRO A 1 83 ? 4.112 -5.709 -6.915 1.00 90.00 83 PRO A O 1
ATOM 627 N N . ASP A 1 84 ? 4.439 -3.811 -5.740 1.00 88.25 84 ASP A N 1
ATOM 628 C CA . ASP A 1 84 ? 4.230 -4.395 -4.412 1.00 88.25 84 ASP A CA 1
ATOM 629 C C . ASP A 1 84 ? 2.737 -4.674 -4.185 1.00 88.25 84 ASP A C 1
ATOM 631 O O . ASP A 1 84 ? 2.363 -5.712 -3.643 1.00 88.25 84 ASP A O 1
ATOM 635 N N . ILE A 1 85 ? 1.875 -3.764 -4.662 1.00 84.94 85 ILE A N 1
ATOM 636 C CA . ILE A 1 85 ? 0.417 -3.917 -4.655 1.00 84.94 85 ILE A CA 1
ATOM 637 C C . ILE A 1 85 ? -0.083 -3.956 -6.097 1.00 84.94 85 ILE A C 1
ATOM 639 O O . ILE A 1 85 ? 0.057 -2.991 -6.855 1.00 84.94 85 ILE A O 1
ATOM 643 N N . ILE A 1 86 ? -0.698 -5.081 -6.465 1.00 83.56 86 ILE A N 1
ATOM 644 C CA . ILE A 1 86 ? -1.338 -5.256 -7.767 1.00 83.56 86 ILE A CA 1
ATOM 645 C C . ILE A 1 86 ? -2.823 -4.940 -7.626 1.00 83.56 86 ILE A C 1
ATOM 647 O O . ILE A 1 86 ? -3.566 -5.704 -7.010 1.00 83.56 86 ILE A O 1
ATOM 651 N N . VAL A 1 87 ? -3.265 -3.838 -8.233 1.00 82.12 87 VAL A N 1
ATOM 652 C CA . VAL A 1 87 ? -4.698 -3.545 -8.344 1.00 82.12 87 VAL A CA 1
ATOM 653 C C . VAL A 1 87 ? -5.282 -4.449 -9.435 1.00 82.12 87 VAL A C 1
ATOM 655 O O . VAL A 1 87 ? -4.754 -4.464 -10.550 1.00 82.12 87 VAL A O 1
ATOM 658 N N . PRO A 1 88 ? -6.333 -5.241 -9.164 1.00 77.00 88 PRO A N 1
ATOM 659 C CA . PRO A 1 88 ? -6.917 -6.113 -10.178 1.00 77.00 88 PRO A CA 1
ATOM 660 C C . PRO A 1 88 ? -7.557 -5.308 -11.311 1.00 77.00 88 PRO A C 1
ATOM 662 O O . PRO A 1 88 ? -8.368 -4.425 -11.056 1.00 77.00 88 PRO A O 1
ATOM 665 N N . LEU A 1 89 ? -7.255 -5.654 -12.567 1.00 79.19 89 LEU A N 1
ATOM 666 C CA . LEU A 1 89 ? -7.995 -5.129 -13.716 1.00 79.19 89 LEU A CA 1
ATOM 667 C C . LEU A 1 89 ? -9.219 -6.015 -13.997 1.00 79.19 89 LEU A C 1
ATOM 669 O O . LEU A 1 89 ? -9.115 -7.055 -14.650 1.00 79.19 89 LEU A O 1
ATOM 673 N N . THR A 1 90 ? -10.379 -5.603 -13.498 1.00 79.19 90 THR A N 1
ATOM 674 C CA . THR A 1 90 ? -11.693 -6.226 -13.719 1.00 79.19 90 THR A CA 1
ATOM 675 C C . THR A 1 90 ? -12.610 -5.321 -14.547 1.00 79.19 90 THR A C 1
ATOM 677 O O . THR A 1 90 ? -12.310 -4.148 -14.768 1.00 79.19 90 THR A O 1
ATOM 680 N N . GLU A 1 91 ? -13.751 -5.853 -15.002 1.00 76.25 91 GLU A N 1
ATOM 681 C CA . GLU A 1 91 ? -14.798 -5.062 -15.670 1.00 76.25 91 GLU A CA 1
ATOM 682 C C . GLU A 1 91 ? -15.253 -3.882 -14.798 1.00 76.25 91 GLU A C 1
ATOM 684 O O . GLU A 1 91 ? -15.367 -2.760 -15.280 1.00 76.25 91 GLU A O 1
ATOM 689 N N . GLU A 1 92 ? -15.424 -4.120 -13.499 1.00 72.56 92 GLU A N 1
ATOM 690 C CA . GLU A 1 92 ? -15.807 -3.099 -12.527 1.00 72.56 92 GLU A CA 1
ATOM 691 C C . GLU A 1 92 ? -14.764 -1.982 -12.428 1.00 72.56 92 GLU A C 1
ATOM 693 O O . GLU A 1 92 ? -15.108 -0.816 -12.595 1.00 72.56 92 GLU A O 1
ATOM 698 N N . THR A 1 93 ? -13.481 -2.321 -12.254 1.00 74.19 93 THR A N 1
ATOM 699 C CA . THR A 1 93 ? -12.407 -1.312 -12.193 1.00 74.19 93 THR A CA 1
ATOM 700 C C . THR A 1 93 ? -12.185 -0.606 -13.532 1.00 74.19 93 THR A C 1
ATOM 702 O O . THR A 1 93 ? -11.735 0.530 -13.573 1.00 74.19 93 THR A O 1
ATOM 705 N N . LEU A 1 94 ? -12.490 -1.265 -14.655 1.00 81.38 94 LEU A N 1
ATOM 706 C CA . LEU A 1 94 ? -12.319 -0.677 -15.983 1.00 81.38 94 LEU A CA 1
ATOM 707 C C . LEU A 1 94 ? -13.431 0.329 -16.314 1.00 81.38 94 LEU A C 1
ATOM 709 O O . LEU A 1 94 ? -13.192 1.283 -17.053 1.00 81.38 94 LEU A O 1
ATOM 713 N N . PHE A 1 95 ? -14.641 0.098 -15.800 1.00 82.81 95 PHE A N 1
ATOM 714 C CA . PHE A 1 95 ? -15.816 0.936 -16.047 1.00 82.81 95 PHE A CA 1
ATOM 715 C C . PHE A 1 95 ? -16.210 1.825 -14.862 1.00 82.81 95 PHE A C 1
ATOM 717 O O . PHE A 1 95 ? -17.218 2.529 -14.951 1.00 82.81 95 PHE A O 1
ATOM 724 N N . SER A 1 96 ? -15.440 1.825 -13.772 1.00 82.69 96 SER A N 1
ATOM 725 C CA . SER A 1 96 ? -15.645 2.744 -12.653 1.00 82.69 96 SER A CA 1
ATOM 726 C C . SER A 1 96 ? -15.503 4.198 -13.106 1.00 82.69 96 SER A C 1
ATOM 728 O O . SER A 1 96 ? -14.678 4.510 -13.962 1.00 82.69 96 SER A O 1
ATOM 730 N N . GLU A 1 97 ? -16.265 5.112 -12.502 1.00 83.75 97 GLU A N 1
ATOM 731 C CA . GLU A 1 97 ? -16.178 6.546 -12.825 1.00 83.75 97 GLU A CA 1
ATOM 732 C C . GLU A 1 97 ? -14.866 7.207 -12.337 1.00 83.75 97 GLU A C 1
ATOM 734 O O . GLU A 1 97 ? -14.558 8.323 -12.759 1.00 83.75 97 GLU A O 1
ATOM 739 N N . GLY A 1 98 ? -14.099 6.532 -11.468 1.00 85.62 98 GLY A N 1
ATOM 740 C CA . GLY A 1 98 ? -12.838 7.001 -10.876 1.00 85.62 98 GLY A CA 1
ATOM 741 C C . GLY A 1 98 ? -11.571 6.363 -11.459 1.00 85.62 98 GLY A C 1
ATOM 742 O O . GLY A 1 98 ? -11.603 5.730 -12.514 1.00 85.62 98 GLY A O 1
ATOM 743 N N . ASP A 1 99 ? -10.450 6.541 -10.752 1.00 91.38 99 ASP A N 1
ATOM 744 C CA . ASP A 1 99 ? -9.164 5.898 -11.050 1.00 91.38 99 ASP A CA 1
ATOM 745 C C . ASP A 1 99 ? -8.837 4.904 -9.922 1.00 91.38 99 ASP A C 1
ATOM 747 O O . ASP A 1 99 ? -8.287 5.305 -8.894 1.00 91.38 99 ASP A O 1
ATOM 751 N N . PRO A 1 100 ? -9.136 3.604 -10.108 1.00 86.31 100 PRO A N 1
ATOM 752 C CA . PRO A 1 100 ? -8.930 2.589 -9.076 1.00 86.31 100 PRO A CA 1
ATOM 753 C C . PRO A 1 100 ? -7.483 2.487 -8.594 1.00 86.31 100 PRO A C 1
ATOM 755 O O . PRO A 1 100 ? -7.233 2.053 -7.471 1.00 86.31 100 PRO A O 1
ATOM 758 N N . LEU A 1 101 ? -6.518 2.861 -9.439 1.00 88.06 101 LEU A N 1
ATOM 759 C CA . LEU A 1 101 ? -5.107 2.824 -9.085 1.00 88.06 101 LEU A CA 1
ATOM 760 C C . LEU A 1 101 ? -4.744 3.989 -8.163 1.00 88.06 101 LEU A C 1
ATOM 762 O O . LEU A 1 101 ? -4.020 3.805 -7.184 1.00 88.06 101 LEU A O 1
ATOM 766 N N . MET A 1 102 ? -5.261 5.179 -8.471 1.00 93.12 102 MET A N 1
ATOM 767 C CA . MET A 1 102 ? -5.127 6.349 -7.607 1.00 93.12 102 MET A CA 1
ATOM 768 C C . MET A 1 102 ? -5.834 6.128 -6.269 1.00 93.12 102 MET A C 1
ATOM 770 O O . MET A 1 102 ? -5.250 6.406 -5.223 1.00 93.12 102 MET A O 1
ATOM 774 N N . ASP A 1 103 ? -7.052 5.591 -6.297 1.00 87.56 103 ASP A N 1
ATOM 775 C CA . ASP A 1 103 ? -7.846 5.331 -5.096 1.00 87.56 103 ASP A CA 1
ATOM 776 C C . ASP A 1 103 ? -7.131 4.324 -4.185 1.00 87.56 103 ASP A C 1
ATOM 778 O O . ASP A 1 103 ? -6.933 4.596 -3.002 1.00 87.56 103 ASP A O 1
ATOM 782 N N . ALA A 1 104 ? -6.606 3.227 -4.747 1.00 83.50 104 ALA A N 1
ATOM 783 C CA . ALA A 1 104 ? -5.796 2.264 -3.999 1.00 83.50 104 ALA A CA 1
ATOM 784 C C . ALA A 1 104 ? -4.546 2.900 -3.365 1.00 83.50 104 ALA A C 1
ATOM 786 O O . ALA A 1 104 ? -4.183 2.575 -2.234 1.00 83.50 104 ALA A O 1
ATOM 787 N N . ALA A 1 105 ? -3.886 3.826 -4.065 1.00 90.38 105 ALA A N 1
ATOM 788 C CA . ALA A 1 105 ? -2.723 4.529 -3.533 1.00 90.38 105 ALA A CA 1
ATOM 789 C C . ALA A 1 105 ? -3.071 5.492 -2.397 1.00 90.38 105 ALA A C 1
ATOM 791 O O . ALA A 1 105 ? -2.324 5.570 -1.420 1.00 90.38 105 ALA A O 1
ATOM 792 N N . ILE A 1 106 ? -4.189 6.211 -2.508 1.00 91.25 106 ILE A N 1
ATOM 793 C CA . ILE A 1 106 ? -4.685 7.089 -1.445 1.00 91.25 106 ILE A CA 1
ATOM 794 C C . ILE A 1 106 ? -5.054 6.253 -0.223 1.00 91.25 106 ILE A C 1
ATOM 796 O O . ILE A 1 106 ? -4.560 6.543 0.864 1.00 91.25 106 ILE A O 1
ATOM 800 N N . SER A 1 107 ? -5.825 5.180 -0.405 1.00 82.38 107 SER A N 1
ATOM 801 C CA . SER A 1 107 ? -6.187 4.275 0.685 1.00 82.38 107 SER A CA 1
ATOM 802 C C . SER A 1 107 ? -4.949 3.682 1.356 1.00 82.38 107 SER A C 1
ATOM 804 O O . SER A 1 107 ? -4.836 3.732 2.578 1.00 82.38 107 SER A O 1
ATOM 806 N N . PHE A 1 108 ? -3.946 3.234 0.595 1.00 83.06 108 PHE A N 1
ATOM 807 C CA . PHE A 1 108 ? -2.682 2.771 1.173 1.00 83.06 108 PHE A CA 1
ATOM 808 C C . PHE A 1 108 ? -1.950 3.866 1.971 1.00 83.06 108 PHE A C 1
ATOM 810 O O . PHE A 1 108 ? -1.455 3.615 3.075 1.00 83.06 108 PHE A O 1
ATOM 817 N N . LEU A 1 109 ? -1.874 5.092 1.445 1.00 86.88 109 LEU A N 1
ATOM 818 C CA . LEU A 1 109 ? -1.238 6.224 2.130 1.00 86.88 109 LEU A CA 1
ATOM 819 C C . LEU A 1 109 ? -1.988 6.647 3.399 1.00 86.88 109 LEU A C 1
ATOM 821 O O . LEU A 1 109 ? -1.340 7.076 4.353 1.00 86.88 109 LEU A O 1
ATOM 825 N N . ASN A 1 110 ? -3.308 6.476 3.427 1.00 82.38 110 ASN A N 1
ATOM 826 C CA . ASN A 1 110 ? -4.159 6.713 4.592 1.00 82.38 110 ASN A CA 1
ATOM 827 C C . ASN A 1 110 ? -4.183 5.526 5.578 1.00 82.38 110 ASN A C 1
ATOM 829 O O . ASN A 1 110 ? -4.745 5.654 6.662 1.00 82.38 110 ASN A O 1
ATOM 833 N N . GLY A 1 111 ? -3.591 4.378 5.220 1.00 68.44 111 GLY A N 1
ATOM 834 C CA . GLY A 1 111 ? -3.639 3.139 6.014 1.00 68.44 111 GLY A CA 1
ATOM 835 C C . GLY A 1 111 ? -4.937 2.335 5.851 1.00 68.44 111 GLY A C 1
ATOM 836 O O . GLY A 1 111 ? -5.132 1.317 6.489 1.00 68.44 111 GLY A O 1
ATOM 837 N N . GLU A 1 112 ? -5.845 2.732 4.966 1.00 62.94 112 GLU A N 1
ATOM 838 C CA . GLU A 1 112 ? -7.145 2.073 4.754 1.00 62.94 112 GLU A CA 1
ATOM 839 C C . GLU A 1 112 ? -7.043 0.673 4.106 1.00 62.94 112 GLU A C 1
ATOM 841 O O . GLU A 1 112 ? -8.047 -0.024 3.996 1.00 62.94 112 GLU A O 1
ATOM 846 N N . ALA A 1 113 ? -5.847 0.255 3.676 1.00 53.69 113 ALA A N 1
ATOM 847 C CA . ALA A 1 113 ? -5.579 -1.023 3.008 1.00 53.69 113 ALA A CA 1
ATOM 848 C C . ALA A 1 113 ? -4.636 -1.933 3.819 1.00 53.69 113 ALA A C 1
ATOM 850 O O . ALA A 1 113 ? -3.717 -2.534 3.262 1.00 53.69 113 ALA A O 1
ATOM 851 N N . SER A 1 114 ? -4.829 -2.012 5.133 1.00 58.22 114 SER A N 1
ATOM 852 C CA . SER A 1 114 ? -4.213 -3.066 5.945 1.00 58.22 114 SER A CA 1
ATOM 853 C C . SER A 1 114 ? -4.961 -4.384 5.783 1.00 58.22 114 SER A C 1
ATOM 855 O O . SER A 1 114 ? -6.183 -4.390 5.634 1.00 58.22 114 SER A O 1
ATOM 857 N N . GLU A 1 115 ? -4.242 -5.511 5.821 1.00 66.31 115 GLU A N 1
ATOM 858 C CA . GLU A 1 115 ? -4.894 -6.816 5.944 1.00 66.31 115 GLU A CA 1
ATOM 859 C C . GLU A 1 115 ? -5.695 -6.821 7.248 1.00 66.31 115 GLU A C 1
ATOM 861 O O . GLU A 1 115 ? -5.151 -6.666 8.341 1.00 66.31 115 GLU A O 1
ATOM 866 N N . VAL A 1 116 ? -7.014 -6.917 7.109 1.00 78.38 116 VAL A N 1
ATOM 867 C CA . VAL A 1 116 ? -7.933 -6.967 8.237 1.00 78.38 116 VAL A CA 1
ATOM 868 C C . VAL A 1 116 ? -8.149 -8.429 8.596 1.00 78.38 116 VAL A C 1
ATOM 870 O O . VAL A 1 116 ? -8.814 -9.169 7.867 1.00 78.38 116 VAL A O 1
ATOM 873 N N . THR A 1 117 ? -7.610 -8.836 9.736 1.00 85.44 117 THR A N 1
ATOM 874 C CA . THR A 1 117 ? -7.834 -10.158 10.309 1.00 85.44 117 THR A CA 1
ATOM 875 C C . THR A 1 117 ? -9.100 -10.129 11.164 1.00 85.44 117 THR A C 1
ATOM 877 O O . THR A 1 117 ? -9.165 -9.424 12.171 1.00 85.44 117 THR A O 1
ATOM 880 N N . ASP A 1 118 ? -10.111 -10.908 10.775 1.00 89.19 118 ASP A N 1
ATOM 881 C CA . ASP A 1 118 ? -11.266 -11.200 11.630 1.00 89.19 118 ASP A CA 1
ATOM 882 C C . ASP A 1 118 ? -10.835 -12.162 12.749 1.00 89.19 118 ASP A C 1
ATOM 884 O O . ASP A 1 118 ? -10.465 -13.313 12.495 1.00 89.19 118 ASP A O 1
ATOM 888 N N . ALA A 1 119 ? -10.836 -11.665 13.984 1.00 90.50 119 ALA A N 1
ATOM 889 C CA . ALA A 1 119 ? -10.439 -12.396 15.182 1.00 90.50 119 ALA A CA 1
ATOM 890 C C . ALA A 1 119 ? -11.635 -12.958 15.974 1.00 90.50 119 ALA A C 1
ATOM 892 O O . ALA A 1 119 ? -11.436 -13.565 17.030 1.00 90.50 119 ALA A O 1
ATOM 893 N N . GLY A 1 120 ? -12.853 -12.837 15.436 1.00 92.00 120 GLY A N 1
ATOM 894 C CA . GLY A 1 120 ? -14.054 -13.494 15.940 1.00 92.00 120 GLY A CA 1
ATOM 895 C C . GLY A 1 120 ? -14.979 -12.603 16.765 1.00 92.00 120 GLY A C 1
ATOM 896 O O . GLY A 1 120 ? -14.908 -11.374 16.748 1.00 92.00 120 GLY A O 1
ATOM 897 N N . GLU A 1 121 ? -15.897 -13.256 17.472 1.00 94.12 121 GLU A N 1
ATOM 898 C CA . GLU A 1 121 ? -16.947 -12.610 18.259 1.00 94.12 121 GLU A CA 1
ATOM 899 C C . GLU A 1 121 ? -16.557 -12.527 19.741 1.00 94.12 121 GLU A C 1
ATOM 901 O O . GLU A 1 121 ? -16.028 -13.490 20.300 1.00 94.12 121 GLU A O 1
ATOM 906 N N . LEU A 1 122 ? -16.857 -11.393 20.373 1.00 92.88 122 LEU A N 1
ATOM 907 C CA . LEU A 1 122 ? -16.751 -11.175 21.815 1.00 92.88 122 LEU A CA 1
ATOM 908 C C . LEU A 1 122 ? -18.120 -10.764 22.368 1.00 92.88 122 LEU A C 1
ATOM 910 O O . LEU A 1 122 ? -18.927 -10.137 21.678 1.00 92.88 122 LEU A O 1
ATOM 914 N N . VAL A 1 123 ? -18.373 -11.097 23.628 1.00 91.06 123 VAL A N 1
ATOM 915 C CA . VAL A 1 123 ? -19.571 -10.672 24.361 1.00 91.06 123 VAL A CA 1
ATOM 916 C C . VAL A 1 123 ? -19.200 -9.814 25.568 1.00 91.06 123 VAL A C 1
ATOM 918 O O . VAL A 1 123 ? -18.031 -9.690 25.938 1.00 91.06 123 VAL A O 1
ATOM 921 N N . LEU A 1 124 ? -20.206 -9.200 26.188 1.00 90.75 124 LEU A N 1
ATOM 922 C CA . LEU A 1 124 ? -20.034 -8.442 27.421 1.00 90.75 124 LEU A CA 1
ATOM 923 C C . LEU A 1 124 ? -19.342 -9.297 28.502 1.00 90.75 124 LEU A C 1
ATOM 925 O O . LEU A 1 124 ? -19.728 -10.440 28.758 1.00 90.75 124 LEU A O 1
ATOM 929 N N . GLY A 1 125 ? -18.316 -8.739 29.140 1.00 90.56 125 GLY A N 1
ATOM 930 C CA . GLY A 1 125 ? -17.481 -9.402 30.142 1.00 90.56 125 GLY A CA 1
ATOM 931 C C . GLY A 1 125 ? -16.257 -10.137 29.586 1.00 90.56 125 GLY A C 1
ATOM 932 O O . GLY A 1 125 ? -15.429 -10.592 30.382 1.00 90.56 125 GLY A O 1
ATOM 933 N N . ASP A 1 126 ? -16.110 -10.255 28.263 1.00 94.69 126 ASP A N 1
ATOM 934 C CA . ASP A 1 126 ? -14.939 -10.893 27.663 1.00 94.69 126 ASP A CA 1
ATOM 935 C C . ASP A 1 126 ? -13.693 -10.003 27.733 1.00 94.69 126 ASP A C 1
ATOM 937 O O . ASP A 1 126 ? -13.742 -8.773 27.674 1.00 94.69 126 ASP A O 1
ATOM 941 N N . SER A 1 127 ? -12.538 -10.660 27.817 1.00 95.88 127 SER A N 1
ATOM 942 C CA . SER A 1 127 ? -11.229 -10.030 27.692 1.00 95.88 127 SER A CA 1
ATOM 943 C C . SER A 1 127 ? -10.327 -10.918 26.842 1.00 95.88 127 SER A C 1
ATOM 945 O O . SER A 1 127 ? -10.230 -12.127 27.079 1.00 95.88 127 SER A O 1
ATOM 947 N N . VAL A 1 128 ? -9.686 -10.328 25.836 1.00 96.81 128 VAL A N 1
ATOM 948 C CA . VAL A 1 128 ? -8.813 -11.022 24.890 1.00 96.81 128 VAL A CA 1
ATOM 949 C C . VAL A 1 128 ? -7.460 -10.333 24.821 1.00 96.81 128 VAL A C 1
ATOM 951 O O . VAL A 1 128 ? -7.371 -9.128 24.605 1.00 96.81 128 VAL A O 1
ATOM 954 N N . THR A 1 129 ? -6.393 -11.117 24.965 1.00 97.00 129 THR A N 1
ATOM 955 C CA . THR A 1 129 ? -5.018 -10.671 24.721 1.00 97.00 129 THR A CA 1
ATOM 956 C C . THR A 1 129 ? -4.542 -11.240 23.393 1.00 97.00 129 THR A C 1
ATOM 958 O O . THR A 1 129 ? -4.594 -12.454 23.180 1.00 97.00 129 THR A O 1
ATOM 961 N N . ALA A 1 130 ? -4.067 -10.373 22.506 1.00 94.06 130 ALA A N 1
ATOM 962 C CA . ALA A 1 130 ? -3.574 -10.749 21.188 1.00 94.06 130 ALA A CA 1
ATOM 963 C C . ALA A 1 130 ? -2.367 -9.894 20.789 1.00 94.06 130 ALA A C 1
ATOM 965 O O . ALA A 1 130 ? -2.065 -8.877 21.410 1.00 94.06 130 ALA A O 1
ATOM 966 N N . VAL A 1 131 ? -1.665 -10.322 19.741 1.00 93.38 131 VAL A N 1
ATOM 967 C CA . VAL A 1 131 ? -0.570 -9.559 19.137 1.00 93.38 131 VAL A CA 1
ATOM 968 C C . VAL A 1 131 ? -1.044 -9.056 17.786 1.00 93.38 131 VAL A C 1
ATOM 970 O O . VAL A 1 131 ? -1.377 -9.867 16.927 1.00 93.38 131 VAL A O 1
ATOM 973 N N . LEU A 1 132 ? -1.054 -7.737 17.605 1.00 91.06 132 LEU A N 1
ATOM 974 C CA . LEU A 1 132 ? -1.269 -7.103 16.311 1.00 91.06 132 LEU A CA 1
ATOM 975 C C . LEU A 1 132 ? 0.039 -7.153 15.506 1.00 91.06 132 LEU A C 1
ATOM 977 O O . LEU A 1 132 ? 1.043 -6.601 15.974 1.00 91.06 132 LEU A O 1
ATOM 981 N N . PRO A 1 133 ? 0.076 -7.796 14.329 1.00 83.19 133 PRO A N 1
ATOM 982 C CA . PRO A 1 133 ? 1.217 -7.700 13.426 1.00 83.19 133 PRO A CA 1
ATOM 983 C C . PRO A 1 133 ? 1.318 -6.300 12.806 1.00 83.19 133 PRO A C 1
ATOM 985 O O . PRO A 1 133 ? 0.313 -5.629 12.590 1.00 83.19 133 PRO A O 1
ATOM 988 N N . ALA A 1 134 ? 2.536 -5.853 12.496 1.00 76.50 134 ALA A N 1
ATOM 989 C CA . ALA A 1 134 ? 2.722 -4.580 11.799 1.00 76.50 134 ALA A CA 1
ATOM 990 C C . ALA A 1 134 ? 2.153 -4.656 10.373 1.00 76.50 134 ALA A C 1
ATOM 992 O O . ALA A 1 134 ? 2.412 -5.625 9.660 1.00 76.50 134 ALA A O 1
ATOM 993 N N . GLY A 1 135 ? 1.428 -3.620 9.951 1.00 71.56 135 GLY A N 1
ATOM 994 C CA . GLY A 1 135 ? 0.755 -3.547 8.652 1.00 71.56 135 GLY A CA 1
ATOM 995 C C . GLY A 1 135 ? -0.629 -4.199 8.610 1.00 71.56 135 GLY A C 1
ATOM 996 O O . GLY A 1 135 ? -1.307 -4.092 7.587 1.00 71.56 135 GLY A O 1
ATOM 997 N N . GLU A 1 136 ? -1.067 -4.831 9.698 1.00 83.56 136 GLU A N 1
ATOM 998 C CA . GLU A 1 136 ? -2.372 -5.482 9.811 1.00 83.56 136 GLU A CA 1
ATOM 999 C C . GLU A 1 136 ? -3.315 -4.695 10.726 1.00 83.56 136 GLU A C 1
ATOM 1001 O O . GLU A 1 136 ? -2.902 -3.853 11.524 1.00 83.56 136 GLU A O 1
ATOM 1006 N N . ARG A 1 137 ? -4.602 -5.019 10.630 1.00 89.00 137 ARG A N 1
ATOM 1007 C CA . ARG A 1 137 ? -5.639 -4.600 11.572 1.00 89.00 137 ARG A CA 1
ATOM 1008 C C . ARG A 1 137 ? -6.367 -5.826 12.074 1.00 89.00 137 ARG A C 1
ATOM 1010 O O . ARG A 1 137 ? -6.576 -6.772 11.322 1.00 89.00 137 ARG A O 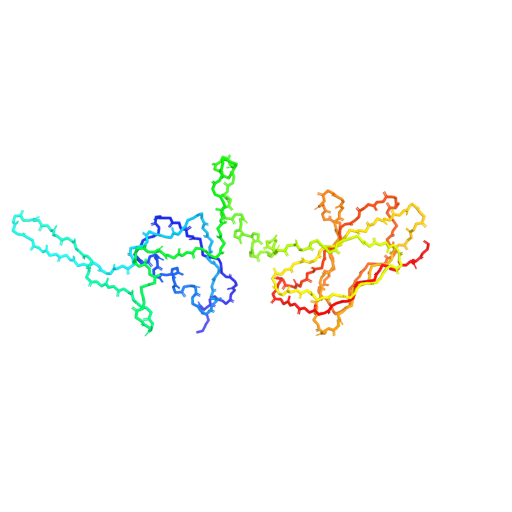1
ATOM 1017 N N . ILE A 1 138 ? -6.786 -5.812 13.331 1.00 93.31 138 ILE A N 1
ATOM 1018 C CA . ILE A 1 138 ? -7.588 -6.902 13.893 1.00 93.31 138 ILE A CA 1
ATOM 1019 C C . ILE A 1 138 ? -9.000 -6.395 14.138 1.00 93.31 138 ILE A C 1
ATOM 1021 O O . ILE A 1 138 ? -9.169 -5.339 14.744 1.00 93.31 138 ILE A O 1
ATOM 1025 N N . ARG A 1 139 ? -10.006 -7.151 13.692 1.00 94.69 139 ARG A N 1
ATOM 1026 C CA . ARG A 1 139 ? -11.415 -6.872 13.970 1.00 94.69 139 ARG A CA 1
ATOM 1027 C C . ARG A 1 139 ? -12.032 -7.917 14.883 1.00 94.69 139 ARG A C 1
ATOM 1029 O O . ARG A 1 139 ? -11.826 -9.109 14.681 1.00 94.69 139 ARG A O 1
ATOM 1036 N N . TYR A 1 140 ? -12.832 -7.452 15.832 1.00 95.56 140 TYR A N 1
ATOM 1037 C CA . TYR A 1 140 ? -13.739 -8.270 16.628 1.00 95.56 140 TYR A CA 1
ATOM 1038 C C . TYR A 1 140 ? -15.170 -7.801 16.414 1.00 95.56 140 TYR A C 1
ATOM 1040 O O . TYR A 1 140 ? -15.422 -6.605 16.276 1.00 95.56 140 TYR A O 1
ATOM 1048 N N . THR A 1 141 ? -16.113 -8.733 16.434 1.00 94.81 141 THR A N 1
ATOM 1049 C CA . THR A 1 141 ? -17.541 -8.408 16.421 1.00 94.81 141 THR A CA 1
ATOM 1050 C C . THR A 1 141 ? -18.091 -8.495 17.839 1.00 94.81 141 THR A C 1
ATOM 1052 O O . THR A 1 141 ? -17.890 -9.501 18.513 1.00 94.81 141 THR A O 1
ATOM 1055 N N . VAL A 1 142 ? -18.793 -7.462 18.301 1.00 92.88 142 VAL A N 1
ATOM 1056 C CA . VAL A 1 142 ? -19.441 -7.435 19.620 1.00 92.88 142 VAL A CA 1
ATOM 1057 C C . VAL A 1 142 ? -20.932 -7.246 19.441 1.00 92.88 142 VAL A C 1
ATOM 1059 O O . VAL A 1 142 ? -21.361 -6.322 18.759 1.00 92.88 142 VAL A O 1
ATOM 1062 N N . THR A 1 143 ? -21.731 -8.109 20.061 1.00 89.75 143 THR A N 1
ATOM 1063 C CA . THR A 1 143 ? -23.187 -7.933 20.105 1.00 89.75 143 THR A CA 1
ATOM 1064 C C . THR A 1 143 ? -23.594 -7.489 21.500 1.00 89.75 143 THR A C 1
ATOM 1066 O O . THR A 1 143 ? -23.301 -8.189 22.465 1.00 89.75 143 THR A O 1
ATOM 1069 N N . LEU A 1 144 ? -24.257 -6.336 21.578 1.00 86.00 144 LEU A N 1
ATOM 1070 C CA . LEU A 1 144 ? -24.827 -5.768 22.797 1.00 86.00 144 LEU A CA 1
ATOM 1071 C C . LEU A 1 144 ? -26.350 -5.910 22.775 1.00 86.00 144 LEU A C 1
ATOM 1073 O O . LEU A 1 144 ? -26.979 -5.784 21.717 1.00 86.00 144 LEU A O 1
ATOM 1077 N N . PHE A 1 145 ? -26.939 -6.156 23.942 1.00 85.62 145 PHE A N 1
ATOM 1078 C CA . PHE A 1 145 ? -28.381 -6.264 24.143 1.00 85.62 145 PHE A CA 1
ATOM 1079 C C . PHE A 1 145 ? -28.967 -5.015 24.819 1.00 85.62 145 PHE A C 1
ATOM 1081 O O . PHE A 1 145 ? -28.271 -4.177 25.378 1.00 85.62 145 PHE A O 1
ATOM 1088 N N . SER A 1 146 ? -30.295 -4.868 24.752 1.00 75.94 146 SER A N 1
ATOM 1089 C CA . SER A 1 146 ? -31.004 -3.630 25.122 1.00 75.94 146 SER A CA 1
ATOM 1090 C C . SER A 1 146 ? -30.910 -3.175 26.582 1.00 75.94 146 SER A C 1
ATOM 1092 O O . SER A 1 146 ? -31.396 -2.095 26.909 1.00 75.94 146 SER A O 1
ATOM 1094 N N . ASP A 1 147 ? -30.389 -4.023 27.452 1.00 80.00 147 ASP A N 1
ATOM 1095 C CA . ASP A 1 147 ? -30.221 -3.804 28.881 1.00 80.00 147 ASP A CA 1
ATOM 1096 C C . ASP A 1 147 ? -28.752 -3.796 29.314 1.00 80.00 147 ASP A C 1
ATOM 1098 O O . ASP A 1 147 ? -28.507 -3.790 30.512 1.00 80.00 147 ASP A O 1
ATOM 1102 N N . GLU A 1 148 ? -27.809 -3.768 28.367 1.00 84.19 148 GLU A N 1
ATOM 1103 C CA . GLU A 1 148 ? -26.372 -3.793 28.639 1.00 84.19 148 GLU A CA 1
ATOM 1104 C C . GLU A 1 148 ? -25.736 -2.419 28.406 1.00 84.19 148 GLU A C 1
ATOM 1106 O O . GLU A 1 148 ? -25.908 -1.802 27.349 1.00 84.19 148 GLU A O 1
ATOM 1111 N N . VAL A 1 149 ? -24.947 -1.961 29.377 1.00 87.88 149 VAL A N 1
ATOM 1112 C CA . VAL A 1 149 ? -24.041 -0.820 29.209 1.00 87.88 149 VAL A CA 1
ATOM 1113 C C . VAL A 1 149 ? -22.607 -1.331 29.140 1.00 87.88 149 VAL A C 1
ATOM 1115 O O . VAL A 1 149 ? -22.102 -1.899 30.105 1.00 87.88 149 VAL A O 1
ATOM 1118 N N . ALA A 1 150 ? -21.926 -1.103 28.016 1.00 90.94 150 ALA A N 1
ATOM 1119 C CA . ALA A 1 150 ? -20.573 -1.609 27.797 1.00 90.94 150 ALA A CA 1
ATOM 1120 C C . ALA A 1 150 ? -19.490 -0.534 27.983 1.00 90.94 150 ALA A C 1
ATOM 1122 O O . ALA A 1 150 ? -19.624 0.605 27.530 1.00 90.94 150 ALA A O 1
ATOM 1123 N N . GLY A 1 151 ? -18.376 -0.922 28.599 1.00 93.62 151 GLY A N 1
ATOM 1124 C CA . GLY A 1 151 ? -17.094 -0.231 28.497 1.00 93.62 151 GLY A CA 1
ATOM 1125 C C . GLY A 1 151 ? -16.169 -0.989 27.548 1.00 93.62 151 GLY A C 1
ATOM 1126 O O . GLY A 1 151 ? -16.010 -2.195 27.670 1.00 93.62 151 GLY A O 1
ATOM 1127 N N . LEU A 1 152 ? -15.551 -0.309 26.593 1.00 95.81 152 LEU A N 1
ATOM 1128 C CA . LEU A 1 152 ? -14.522 -0.878 25.728 1.00 95.81 152 LEU A CA 1
ATOM 1129 C C . LEU A 1 152 ? -13.177 -0.338 26.180 1.00 95.81 152 LEU A C 1
ATOM 1131 O O . LEU A 1 152 ? -12.947 0.863 26.072 1.00 95.81 152 LEU A O 1
ATOM 1135 N N . LEU A 1 153 ? -12.293 -1.206 26.656 1.00 97.31 153 LEU A N 1
ATOM 1136 C CA . LEU A 1 153 ? -10.959 -0.827 27.107 1.00 97.31 153 LEU A CA 1
ATOM 1137 C C . LEU A 1 153 ? -9.906 -1.595 26.314 1.00 97.31 153 LEU A C 1
ATOM 1139 O O . LEU A 1 153 ? -9.928 -2.822 26.273 1.00 97.31 153 LEU A O 1
ATOM 1143 N N . LEU A 1 154 ? -8.971 -0.874 25.708 1.00 97.69 154 LEU A N 1
ATOM 1144 C CA . LEU A 1 154 ? -7.831 -1.421 24.991 1.00 97.69 154 LEU A CA 1
ATOM 1145 C C . LEU A 1 154 ? -6.540 -0.977 25.683 1.00 97.69 154 LEU A C 1
ATOM 1147 O O . LEU A 1 154 ? -6.215 0.210 25.709 1.00 97.69 154 LEU A O 1
ATOM 1151 N N . GLU A 1 155 ? -5.796 -1.939 26.217 1.00 98.12 155 GLU A N 1
ATOM 1152 C CA . GLU A 1 155 ? -4.537 -1.717 26.929 1.00 98.12 155 GLU A CA 1
ATOM 1153 C C . GLU A 1 155 ? -3.361 -2.324 26.166 1.00 98.12 155 GLU A C 1
ATOM 1155 O O . GLU A 1 155 ? -3.402 -3.470 25.717 1.00 98.12 155 GLU A O 1
ATOM 1160 N N . SER A 1 156 ? -2.272 -1.572 26.059 1.00 96.50 156 SER A N 1
ATOM 1161 C CA . SER A 1 156 ? -1.028 -2.029 25.453 1.00 96.50 156 SER A CA 1
ATOM 1162 C C . SER A 1 156 ? -0.217 -2.894 26.420 1.00 96.50 156 SER A C 1
ATOM 1164 O O . SER A 1 156 ? 0.164 -2.447 27.502 1.00 96.50 156 SER A O 1
ATOM 1166 N N . GLY A 1 157 ? 0.125 -4.115 26.007 1.00 93.31 157 GLY A N 1
ATOM 1167 C CA . GLY A 1 157 ? 1.080 -4.985 26.704 1.00 93.31 157 GLY A CA 1
ATOM 1168 C C . GLY A 1 157 ? 2.545 -4.675 26.367 1.00 93.31 157 GLY A C 1
ATOM 1169 O O . GLY A 1 157 ? 3.456 -5.138 27.056 1.00 93.31 157 GLY A O 1
ATOM 1170 N N . SER A 1 158 ? 2.790 -3.879 25.320 1.00 87.06 158 SER A N 1
ATOM 1171 C CA . SER A 1 158 ? 4.129 -3.614 24.776 1.00 87.06 158 SER A CA 1
ATOM 1172 C C . SER A 1 158 ? 4.552 -2.141 24.781 1.00 87.06 158 SER A C 1
ATOM 1174 O O . SER A 1 158 ? 5.530 -1.806 24.116 1.00 87.06 158 SER A O 1
ATOM 1176 N N . ASP A 1 159 ? 3.839 -1.266 25.500 1.00 90.25 159 ASP A N 1
ATOM 1177 C CA . ASP A 1 159 ? 4.074 0.196 25.523 1.00 90.25 159 ASP A CA 1
ATOM 1178 C C . ASP A 1 159 ? 3.953 0.854 24.125 1.00 90.25 159 ASP A C 1
ATOM 1180 O O . ASP A 1 159 ? 4.487 1.926 23.851 1.00 90.25 159 ASP A O 1
ATOM 1184 N N . GLN A 1 160 ? 3.243 0.178 23.215 1.00 89.19 160 GLN A N 1
ATOM 1185 C CA . GLN A 1 160 ? 2.902 0.635 21.869 1.00 89.19 160 GLN A CA 1
ATOM 1186 C C . GLN A 1 160 ? 1.541 1.349 21.905 1.00 89.19 160 GLN A C 1
ATOM 1188 O O . GLN A 1 160 ? 0.578 0.741 22.375 1.00 89.19 160 GLN A O 1
ATOM 1193 N N . PRO A 1 161 ? 1.422 2.584 21.387 1.00 93.44 161 PRO A N 1
ATOM 1194 C CA . PRO A 1 161 ? 0.127 3.236 21.215 1.00 93.44 161 PRO A CA 1
ATOM 1195 C C . PRO A 1 161 ? -0.779 2.503 20.218 1.00 93.44 161 PRO A C 1
ATOM 1197 O O . PRO A 1 161 ? -0.343 2.185 19.108 1.00 93.44 161 PRO A O 1
ATOM 1200 N N . PHE A 1 162 ? -2.037 2.291 20.589 1.00 95.75 162 PHE A N 1
ATOM 1201 C CA . PHE A 1 162 ? -3.062 1.698 19.733 1.00 95.75 162 PHE A CA 1
ATOM 1202 C C . PHE A 1 162 ? -4.225 2.662 19.513 1.00 95.75 162 PHE A C 1
ATOM 1204 O O . PHE A 1 162 ? -4.449 3.589 20.291 1.00 95.75 162 PHE A O 1
ATOM 1211 N N . ILE A 1 163 ? -4.966 2.419 18.439 1.00 95.38 163 ILE A N 1
ATOM 1212 C CA . ILE A 1 163 ? -6.208 3.100 18.095 1.00 95.38 163 ILE A CA 1
ATOM 1213 C C . ILE A 1 163 ? -7.321 2.056 18.149 1.00 95.38 163 ILE A C 1
ATOM 1215 O O . ILE A 1 163 ? -7.198 0.989 17.543 1.00 95.38 163 ILE A O 1
ATOM 1219 N N . LEU A 1 164 ? -8.408 2.372 18.855 1.00 96.50 164 LEU A N 1
ATOM 1220 C CA . LEU A 1 164 ? -9.637 1.587 18.828 1.00 96.50 164 LEU A CA 1
ATOM 1221 C C . LEU A 1 164 ? -10.680 2.324 17.986 1.00 96.50 164 LEU A C 1
ATOM 1223 O O . LEU A 1 164 ? -11.055 3.456 18.299 1.00 96.50 164 LEU A O 1
ATOM 1227 N N . THR A 1 165 ? -11.158 1.673 16.929 1.00 94.06 165 THR A N 1
ATOM 1228 C CA . THR A 1 165 ? -12.190 2.208 16.033 1.00 94.06 165 THR A CA 1
ATOM 1229 C C . THR A 1 165 ? -13.449 1.352 16.108 1.00 94.06 165 THR A C 1
ATOM 1231 O O . THR A 1 165 ? -13.370 0.128 16.068 1.00 94.06 165 THR A O 1
ATOM 1234 N N . ILE A 1 166 ? -14.612 1.992 16.214 1.00 93.00 166 ILE A N 1
ATOM 1235 C CA . ILE A 1 166 ? -15.925 1.344 16.248 1.00 93.00 166 ILE A CA 1
ATOM 1236 C C . ILE A 1 166 ? -16.645 1.612 14.930 1.00 93.00 166 ILE A C 1
ATOM 1238 O O . ILE A 1 166 ? -16.823 2.771 14.543 1.00 93.00 166 ILE A O 1
ATOM 1242 N N . TYR A 1 167 ? -17.135 0.549 14.305 1.00 89.19 167 TYR A N 1
ATOM 1243 C CA . TYR A 1 167 ? -18.071 0.604 13.188 1.00 89.19 167 TYR A CA 1
ATOM 1244 C C . TYR A 1 167 ? -19.397 -0.077 13.560 1.00 89.19 167 TYR A C 1
ATOM 1246 O O . TYR A 1 167 ? -19.445 -0.893 14.485 1.00 89.19 167 TYR A O 1
ATOM 1254 N N . ASP A 1 168 ? -20.470 0.256 12.847 1.00 86.62 168 ASP A N 1
ATOM 1255 C CA . ASP A 1 168 ? -21.716 -0.518 12.880 1.00 86.62 168 ASP A CA 1
ATOM 1256 C C . ASP A 1 168 ? -21.613 -1.815 12.050 1.00 86.62 168 ASP A C 1
ATOM 1258 O O . ASP A 1 168 ? -20.580 -2.100 11.436 1.00 86.62 168 ASP A O 1
ATOM 1262 N N . GLU A 1 169 ? -22.684 -2.616 12.038 1.00 85.88 169 GLU A N 1
ATOM 1263 C CA . GLU A 1 169 ? -22.755 -3.880 11.286 1.00 85.88 169 GLU A CA 1
ATOM 1264 C C . GLU A 1 169 ? -22.577 -3.712 9.766 1.00 85.88 169 GLU A C 1
ATOM 1266 O O . GLU A 1 169 ? -22.118 -4.636 9.093 1.00 85.88 169 GLU A O 1
ATOM 1271 N N . ASP A 1 170 ? -22.892 -2.528 9.235 1.00 78.94 170 ASP A N 1
ATOM 1272 C CA . ASP A 1 170 ? -22.760 -2.183 7.818 1.00 78.94 170 ASP A CA 1
ATOM 1273 C C . ASP A 1 170 ? -21.357 -1.631 7.481 1.00 78.94 170 ASP A C 1
ATOM 1275 O O . ASP A 1 170 ? -21.055 -1.351 6.317 1.00 78.94 170 ASP A O 1
ATOM 1279 N N . GLY A 1 171 ? -20.474 -1.489 8.478 1.00 74.25 171 GLY A N 1
ATOM 1280 C CA . GLY A 1 171 ? -19.120 -0.956 8.322 1.00 74.25 171 GLY A CA 1
ATOM 1281 C C . GLY A 1 171 ? -19.040 0.575 8.319 1.00 74.25 171 GLY A C 1
ATOM 1282 O O . GLY A 1 171 ? -18.017 1.136 7.919 1.00 74.25 171 GLY A O 1
ATOM 1283 N N . THR A 1 172 ? -20.083 1.275 8.765 1.00 78.62 172 THR A N 1
ATOM 1284 C CA . THR A 1 172 ? -20.078 2.732 8.932 1.00 78.62 172 THR A CA 1
ATOM 1285 C C . THR A 1 172 ? -19.333 3.112 10.203 1.00 78.62 172 THR A C 1
ATOM 1287 O O . THR A 1 172 ? -19.618 2.600 11.283 1.00 78.62 172 THR A O 1
ATOM 1290 N N . LEU A 1 173 ? -18.398 4.057 10.095 1.00 80.50 173 LEU A N 1
ATOM 1291 C CA . LEU A 1 173 ? -17.647 4.569 11.240 1.00 80.50 173 LEU A CA 1
ATOM 1292 C C . LEU A 1 173 ? -18.577 5.246 12.260 1.00 80.50 173 LEU A C 1
ATOM 1294 O O . LEU A 1 173 ? -19.261 6.217 11.931 1.00 80.50 173 LEU A O 1
ATOM 1298 N N . LEU A 1 174 ? -18.531 4.780 13.509 1.00 86.62 174 LEU A N 1
ATOM 1299 C CA . LEU A 1 174 ? -19.236 5.383 14.640 1.00 86.62 174 LEU A CA 1
ATOM 1300 C C . LEU A 1 174 ? -18.308 6.276 15.469 1.00 86.62 174 LEU A C 1
ATOM 1302 O O . LEU A 1 174 ? -18.668 7.410 15.787 1.00 86.62 174 LEU A O 1
ATOM 1306 N N . ALA A 1 175 ? -17.117 5.777 15.815 1.00 88.62 175 ALA A N 1
ATOM 1307 C CA . ALA A 1 175 ? -16.144 6.502 16.630 1.00 88.62 175 ALA A CA 1
ATOM 1308 C C . ALA A 1 175 ? -14.723 5.936 16.479 1.00 88.62 175 ALA A C 1
ATOM 1310 O O . ALA A 1 175 ? -14.552 4.775 16.128 1.00 88.62 175 ALA A O 1
ATOM 1311 N N . ALA A 1 176 ? -13.708 6.742 16.793 1.00 91.56 176 ALA A N 1
ATOM 1312 C CA . ALA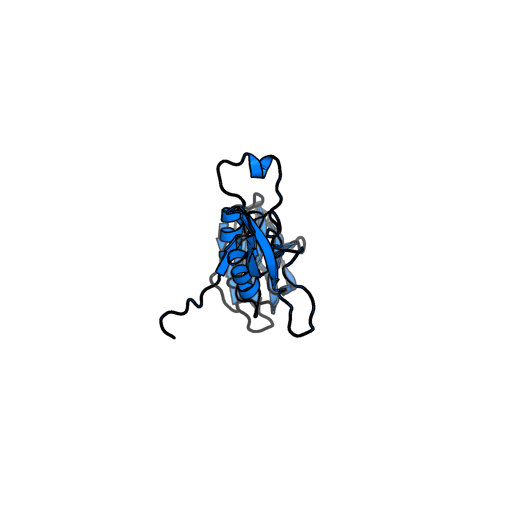 A 1 176 ? -12.309 6.321 16.879 1.00 91.56 17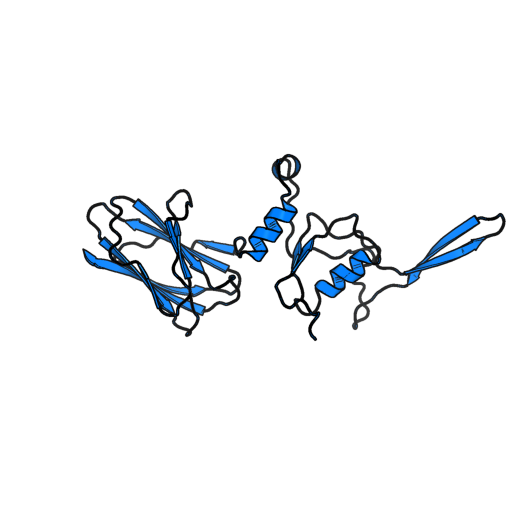6 ALA A CA 1
ATOM 1313 C C . ALA A 1 176 ? -11.609 7.072 18.020 1.00 91.56 176 ALA A C 1
ATOM 1315 O O . ALA A 1 176 ? -11.947 8.229 18.289 1.00 91.56 176 ALA A O 1
ATOM 1316 N N . THR A 1 177 ? -10.660 6.424 18.692 1.00 95.19 177 THR A N 1
ATOM 1317 C CA . THR A 1 177 ? -9.817 7.061 19.716 1.00 95.19 177 THR A CA 1
ATOM 1318 C C . THR A 1 177 ? -8.604 7.751 19.088 1.00 95.19 177 THR A C 1
ATOM 1320 O O . THR A 1 177 ? -8.195 7.420 17.977 1.00 95.19 177 THR A O 1
ATOM 1323 N N . ASP A 1 178 ? -7.979 8.676 19.818 1.00 93.19 178 ASP A N 1
ATOM 1324 C CA . ASP A 1 178 ? -6.599 9.075 19.515 1.00 93.19 178 ASP A CA 1
ATOM 1325 C C . ASP A 1 178 ? -5.628 7.933 19.903 1.00 93.19 178 ASP A C 1
ATOM 1327 O O . ASP A 1 178 ? -5.984 7.112 20.755 1.00 93.19 178 ASP A O 1
ATOM 1331 N N . PRO A 1 179 ? -4.419 7.844 19.310 1.00 92.06 179 PRO A N 1
ATOM 1332 C CA . PRO A 1 179 ? -3.448 6.807 19.658 1.00 92.06 179 PRO A CA 1
ATOM 1333 C C . PRO A 1 179 ? -2.888 6.999 21.076 1.00 92.06 179 PRO A C 1
ATOM 1335 O O . PRO A 1 179 ? -2.261 8.022 21.357 1.00 92.06 179 PRO A O 1
ATOM 1338 N N . ASP A 1 180 ? -3.038 5.998 21.945 1.00 97.00 180 ASP A N 1
ATOM 1339 C CA . ASP A 1 180 ? -2.434 5.976 23.288 1.00 97.00 180 ASP A CA 1
ATOM 1340 C C . ASP A 1 180 ? -2.181 4.527 23.751 1.00 97.00 180 ASP A C 1
ATOM 1342 O O . ASP A 1 180 ? -2.609 3.569 23.105 1.00 97.00 180 ASP A O 1
ATOM 1346 N N . THR A 1 181 ? -1.451 4.331 24.850 1.00 96.38 181 THR A N 1
ATOM 1347 C CA . THR A 1 181 ? -1.183 2.993 25.411 1.00 96.38 181 THR A CA 1
ATOM 1348 C C . THR A 1 181 ? -2.375 2.417 26.167 1.00 96.38 181 THR A C 1
ATOM 1350 O O . THR A 1 181 ? -2.424 1.208 26.388 1.00 96.38 181 THR A O 1
ATOM 1353 N N . ILE A 1 182 ? -3.336 3.261 26.542 1.00 97.00 182 ILE A N 1
ATOM 1354 C CA . ILE A 1 182 ? -4.626 2.873 27.109 1.00 97.00 182 ILE A CA 1
ATOM 1355 C C . ILE A 1 182 ? -5.691 3.753 26.461 1.00 97.00 182 ILE A C 1
ATOM 1357 O O . ILE A 1 182 ? -5.698 4.968 26.660 1.00 97.00 182 ILE A O 1
ATOM 1361 N N . VAL A 1 183 ? -6.588 3.146 25.691 1.00 97.56 183 VAL A N 1
ATOM 1362 C CA . VAL A 1 183 ? -7.666 3.842 24.978 1.00 97.56 183 VAL A CA 1
ATOM 1363 C C . VAL A 1 183 ? -8.979 3.098 25.157 1.00 97.56 183 VAL A C 1
ATOM 1365 O O . VAL A 1 183 ? -8.991 1.909 25.466 1.00 97.56 183 VAL A O 1
ATOM 1368 N N . GLY A 1 184 ? -10.103 3.781 24.977 1.00 95.31 184 GLY A N 1
ATOM 1369 C CA . GLY A 1 184 ? -11.389 3.141 25.176 1.00 95.31 184 GLY A CA 1
ATOM 1370 C C . GLY A 1 184 ? -12.587 4.066 25.070 1.00 95.31 184 GLY A C 1
ATOM 1371 O O . GLY A 1 184 ? -12.457 5.272 24.859 1.00 95.31 184 GLY A O 1
ATOM 1372 N N . PHE A 1 185 ? -13.757 3.466 25.249 1.00 95.38 185 PHE A N 1
ATOM 1373 C CA . PHE A 1 185 ? -15.056 4.121 25.275 1.00 95.38 185 PHE A CA 1
ATOM 1374 C C . PHE A 1 185 ? -15.824 3.624 26.497 1.00 95.38 185 PHE A C 1
ATOM 1376 O O . PHE A 1 185 ? -15.952 2.422 26.691 1.00 95.38 185 PHE A O 1
ATOM 1383 N N . GLU A 1 186 ? -16.350 4.527 27.316 1.00 93.25 186 GLU A N 1
ATOM 1384 C CA . GLU A 1 186 ? -17.143 4.172 28.500 1.00 93.25 186 GLU A CA 1
ATOM 1385 C C . GLU A 1 186 ? -18.626 4.475 28.271 1.00 93.25 186 GLU A C 1
ATOM 1387 O O . GLU A 1 186 ? -18.971 5.409 27.540 1.00 93.25 186 GLU A O 1
ATOM 1392 N N . GLY A 1 187 ? -19.506 3.728 28.943 1.00 87.31 187 GLY A N 1
ATOM 1393 C CA . GLY A 1 187 ? -20.940 4.010 28.966 1.00 87.31 187 GLY A CA 1
ATOM 1394 C C . GLY A 1 187 ? -21.648 3.858 27.616 1.00 87.31 187 GLY A C 1
ATOM 1395 O O . GLY A 1 187 ? -22.545 4.649 27.315 1.00 87.31 187 GLY A O 1
ATOM 1396 N N . LEU A 1 188 ? -21.247 2.887 26.790 1.00 87.06 188 LEU A N 1
ATOM 1397 C CA . LEU A 1 188 ? -21.921 2.584 25.527 1.00 87.06 188 LEU A CA 1
ATOM 1398 C C . LEU A 1 188 ? -23.268 1.902 25.795 1.00 87.06 188 LEU A C 1
ATOM 1400 O O . LEU A 1 188 ? -23.313 0.741 26.186 1.00 87.06 188 LEU A O 1
ATOM 1404 N N . ASP A 1 189 ? -24.352 2.631 25.537 1.00 85.69 189 ASP A N 1
ATOM 1405 C CA . ASP A 1 189 ? -25.738 2.152 25.562 1.00 85.69 189 ASP A CA 1
ATOM 1406 C C . ASP A 1 189 ? -26.339 2.348 24.162 1.00 85.69 189 ASP A C 1
ATOM 1408 O O . ASP A 1 189 ? -26.744 3.451 23.778 1.00 85.69 189 ASP A O 1
ATOM 1412 N N . LEU A 1 190 ? -26.301 1.286 23.353 1.00 80.25 190 LEU A N 1
ATOM 1413 C CA . LEU A 1 190 ? -26.759 1.296 21.956 1.00 80.25 190 LEU A CA 1
ATOM 1414 C C . LEU A 1 190 ? -28.011 0.442 21.734 1.00 80.25 190 LEU A C 1
ATOM 1416 O O . LEU A 1 190 ? -28.495 0.313 20.607 1.00 80.25 190 LEU A O 1
ATOM 1420 N N . GLY A 1 191 ? -28.579 -0.108 22.803 1.00 83.25 191 GLY A N 1
ATOM 1421 C CA . GLY A 1 191 ? -29.662 -1.062 22.696 1.00 83.25 191 GLY A CA 1
ATOM 1422 C C . GLY A 1 191 ? -29.197 -2.394 22.091 1.00 83.25 191 GLY A C 1
ATOM 1423 O O . GLY A 1 191 ? -28.086 -2.852 22.319 1.00 83.25 191 GLY A O 1
ATOM 1424 N N . ASN A 1 192 ? -30.066 -3.015 21.291 1.00 87.19 192 ASN A N 1
ATOM 1425 C CA . ASN A 1 192 ? -29.753 -4.264 20.600 1.00 87.19 192 ASN A CA 1
ATOM 1426 C C . ASN A 1 192 ? -28.955 -3.956 19.320 1.00 87.19 192 ASN A C 1
ATOM 1428 O O . ASN A 1 192 ? -29.557 -3.547 18.323 1.00 87.19 192 ASN A O 1
ATOM 1432 N N . ALA A 1 193 ? -27.632 -4.108 19.359 1.00 88.25 193 ALA A N 1
ATOM 1433 C CA . ALA A 1 193 ? -26.737 -3.687 18.281 1.00 88.25 193 ALA A CA 1
ATOM 1434 C C . ALA A 1 193 ? -25.535 -4.624 18.122 1.00 88.25 193 ALA A C 1
ATOM 1436 O O . ALA A 1 193 ? -24.995 -5.137 19.100 1.00 88.25 193 ALA A O 1
ATOM 1437 N N . THR A 1 194 ? -25.082 -4.791 16.880 1.00 91.50 194 THR A N 1
ATOM 1438 C CA . THR A 1 194 ? -23.812 -5.445 16.559 1.00 91.50 194 THR A CA 1
ATOM 1439 C C . THR A 1 194 ? -22.802 -4.388 16.123 1.00 91.50 194 THR A C 1
ATOM 1441 O O . THR A 1 194 ? -23.089 -3.557 15.262 1.00 91.50 194 THR A O 1
ATOM 1444 N N . LEU A 1 195 ? -21.630 -4.409 16.750 1.00 92.69 195 LEU A N 1
ATOM 1445 C CA . LEU A 1 195 ? -20.524 -3.488 16.525 1.00 92.69 195 LEU A CA 1
ATOM 1446 C C . LEU A 1 195 ? -19.315 -4.243 15.998 1.00 92.69 195 LEU A C 1
ATOM 1448 O O . LEU A 1 195 ? -19.046 -5.372 16.407 1.00 92.69 195 LEU A O 1
ATOM 1452 N N . ILE A 1 196 ? -18.540 -3.574 15.157 1.00 93.19 196 ILE A N 1
ATOM 1453 C CA . ILE A 1 196 ? -17.239 -4.048 14.702 1.00 93.19 196 ILE A CA 1
ATOM 1454 C C . ILE A 1 196 ? -16.175 -3.188 15.379 1.00 93.19 196 ILE A C 1
ATOM 1456 O O . ILE A 1 196 ? -16.115 -1.976 15.170 1.00 93.19 196 ILE A O 1
ATOM 1460 N N . LEU A 1 197 ? -15.335 -3.817 16.193 1.00 95.19 197 LEU A N 1
ATOM 1461 C CA . LEU A 1 197 ? -14.212 -3.190 16.877 1.00 95.19 197 LEU A CA 1
ATOM 1462 C C . LEU A 1 197 ? -12.935 -3.473 16.100 1.00 95.19 197 LEU A C 1
ATOM 1464 O O . LEU A 1 197 ? -12.532 -4.625 15.990 1.00 95.19 197 LEU A O 1
ATOM 1468 N N . GLU A 1 198 ? -12.291 -2.439 15.577 1.00 95.06 198 GLU A N 1
ATOM 1469 C CA . GLU A 1 198 ? -11.020 -2.536 14.865 1.00 95.06 198 GLU A CA 1
ATOM 1470 C C . GLU A 1 198 ? -9.884 -1.983 15.725 1.00 95.06 198 GLU A C 1
ATOM 1472 O O . GLU A 1 198 ? -9.941 -0.840 16.185 1.00 95.06 198 GLU A O 1
ATOM 1477 N N . ILE A 1 199 ? -8.844 -2.794 15.910 1.00 95.56 199 ILE A N 1
ATOM 1478 C CA . ILE A 1 199 ? -7.582 -2.398 16.526 1.00 95.56 199 ILE A CA 1
ATOM 1479 C C . ILE A 1 199 ? -6.558 -2.136 15.426 1.00 95.56 199 ILE A C 1
ATOM 1481 O O . ILE A 1 199 ? -6.323 -2.989 14.564 1.00 95.56 199 ILE A O 1
ATOM 1485 N N . SER A 1 200 ? -5.915 -0.975 15.504 1.00 92.44 200 SER A N 1
ATOM 1486 C CA . SER A 1 200 ? -4.832 -0.563 14.614 1.00 92.44 200 SER A CA 1
ATOM 1487 C C . SER A 1 200 ? -3.762 0.239 15.364 1.00 92.44 200 SER A C 1
ATOM 1489 O O . SER A 1 200 ? -3.911 0.575 16.543 1.00 92.44 200 SER A O 1
ATOM 1491 N N . THR A 1 201 ? -2.660 0.551 14.684 1.00 88.81 201 THR A N 1
ATOM 1492 C CA . THR A 1 201 ? -1.668 1.542 15.141 1.00 88.81 201 THR A CA 1
ATOM 1493 C C . THR A 1 201 ? -1.656 2.743 14.205 1.00 88.81 201 THR A C 1
ATOM 1495 O O . THR A 1 201 ? -2.192 2.684 13.100 1.00 88.81 201 THR A O 1
ATOM 1498 N N . GLU A 1 202 ? -0.974 3.821 14.588 1.00 82.81 202 GLU A N 1
ATOM 1499 C CA . GLU A 1 202 ? -0.792 4.973 13.704 1.00 82.81 202 GLU A CA 1
ATOM 1500 C C . GLU A 1 202 ? -0.163 4.551 12.359 1.00 82.81 202 GLU A C 1
ATOM 1502 O O . GLU A 1 202 ? 0.948 4.017 12.306 1.00 82.81 202 GLU A O 1
ATOM 1507 N N . ASN A 1 203 ? -0.896 4.791 11.265 1.00 73.12 203 ASN A N 1
ATOM 1508 C CA . ASN A 1 203 ? -0.541 4.383 9.899 1.00 73.12 203 ASN A CA 1
ATOM 1509 C C . ASN A 1 203 ? -0.256 2.879 9.725 1.00 73.12 203 ASN A C 1
ATOM 1511 O O . ASN A 1 203 ? 0.474 2.519 8.800 1.00 73.12 203 ASN A O 1
ATOM 1515 N N . ASP A 1 204 ? -0.751 2.031 10.635 1.00 78.06 204 ASP A N 1
ATOM 1516 C CA . ASP A 1 204 ? -0.496 0.583 10.657 1.00 78.06 204 ASP A CA 1
ATOM 1517 C C . ASP A 1 204 ? 1.014 0.240 10.650 1.00 78.06 204 ASP A C 1
ATOM 1519 O O . ASP A 1 204 ? 1.438 -0.836 10.235 1.00 78.06 204 ASP A O 1
ATOM 1523 N N . ALA A 1 205 ? 1.862 1.180 11.091 1.00 66.38 205 ALA A N 1
ATOM 1524 C CA . ALA A 1 205 ? 3.313 1.113 10.923 1.00 66.38 205 ALA A CA 1
ATOM 1525 C C . ALA A 1 205 ? 4.012 0.180 11.922 1.00 66.38 205 ALA A C 1
ATOM 1527 O O . ALA A 1 205 ? 5.179 -0.174 11.729 1.00 66.38 205 ALA A O 1
ATOM 1528 N N . SER A 1 206 ? 3.336 -0.188 13.006 1.00 75.44 206 SER A N 1
ATOM 1529 C CA . SER A 1 206 ? 3.891 -1.016 14.066 1.00 75.44 206 SER A CA 1
ATOM 1530 C C . SER A 1 206 ? 2.893 -2.069 14.531 1.00 75.44 206 SER A C 1
ATOM 1532 O O . SER A 1 206 ? 1.743 -2.111 14.116 1.00 75.44 206 SER A O 1
ATOM 1534 N N . GLY A 1 207 ? 3.385 -2.980 15.361 1.00 86.81 207 GLY A N 1
ATOM 1535 C CA . GLY A 1 207 ? 2.599 -4.037 15.970 1.00 86.81 207 GLY A CA 1
ATOM 1536 C C . GLY A 1 207 ? 2.952 -4.157 17.443 1.00 86.81 207 GLY A C 1
ATOM 1537 O O . GLY A 1 207 ? 3.922 -3.556 17.917 1.00 86.81 207 GLY A O 1
ATOM 1538 N N . GLY A 1 208 ? 2.182 -4.944 18.176 1.00 90.00 208 GLY A N 1
ATOM 1539 C CA . GLY A 1 208 ? 2.385 -5.097 19.608 1.00 90.00 208 GLY A CA 1
ATOM 1540 C C . GLY A 1 208 ? 1.345 -5.988 20.255 1.00 90.00 208 GLY A C 1
ATOM 1541 O O . GLY A 1 208 ? 0.333 -6.331 19.646 1.00 90.00 208 GLY A O 1
ATOM 1542 N N . GLU A 1 209 ? 1.611 -6.365 21.499 1.00 96.50 209 GLU A N 1
ATOM 1543 C CA . GLU A 1 209 ? 0.628 -7.070 22.315 1.00 96.50 209 GLU A CA 1
ATOM 1544 C C . GLU A 1 209 ? -0.380 -6.061 22.867 1.00 96.50 209 GLU A C 1
ATOM 1546 O O . GLU A 1 209 ? 0.007 -4.998 23.357 1.00 96.50 209 GLU A O 1
ATOM 1551 N N . PHE A 1 210 ? -1.660 -6.402 22.808 1.00 97.25 210 PHE A N 1
ATOM 1552 C CA . PHE A 1 210 ? -2.739 -5.636 23.414 1.00 97.25 210 PHE A CA 1
ATOM 1553 C C . PHE A 1 210 ? -3.690 -6.561 24.167 1.00 97.25 210 PHE A C 1
ATOM 1555 O O . PHE A 1 210 ? -3.774 -7.757 23.881 1.00 97.25 210 PHE A O 1
ATOM 1562 N N . THR A 1 211 ? -4.435 -5.991 25.108 1.00 97.88 211 THR A N 1
ATOM 1563 C CA . THR A 1 211 ? -5.588 -6.626 25.744 1.00 97.88 211 THR A CA 1
ATOM 1564 C C . THR A 1 211 ? -6.820 -5.764 25.505 1.00 97.88 211 THR A C 1
ATOM 1566 O O . THR A 1 211 ? -6.836 -4.601 25.895 1.00 97.88 211 THR A O 1
ATOM 1569 N N . LEU A 1 212 ? -7.830 -6.325 24.840 1.00 97.44 212 LEU A N 1
ATOM 1570 C CA . LEU A 1 212 ? -9.145 -5.714 24.662 1.00 97.44 212 LEU A CA 1
ATOM 1571 C C . LEU A 1 212 ? -10.105 -6.316 25.688 1.00 97.44 212 LEU A C 1
ATOM 1573 O O . LEU A 1 212 ? -10.243 -7.536 25.755 1.00 97.44 212 LEU A O 1
ATOM 1577 N N . THR A 1 213 ? -10.784 -5.469 26.452 1.00 97.19 213 THR A N 1
ATOM 1578 C CA . THR A 1 213 ? -11.764 -5.855 27.469 1.00 97.19 213 THR A CA 1
ATOM 1579 C C . THR A 1 213 ? -13.104 -5.190 27.177 1.00 97.19 213 THR A C 1
ATOM 1581 O O . THR A 1 213 ? -13.166 -3.979 26.958 1.00 97.19 213 THR A O 1
ATOM 1584 N N . ILE A 1 214 ? -14.168 -5.993 27.184 1.00 95.81 214 ILE A N 1
ATOM 1585 C CA . ILE A 1 214 ? -15.558 -5.552 27.072 1.00 95.81 214 ILE A CA 1
ATOM 1586 C C . ILE A 1 214 ? -16.142 -5.555 28.487 1.00 95.81 214 ILE A C 1
ATOM 1588 O O . ILE A 1 214 ? -16.615 -6.573 28.981 1.00 95.81 214 ILE A O 1
ATOM 1592 N N . GLU A 1 215 ? -16.040 -4.439 29.193 1.00 93.25 215 GLU A N 1
ATOM 1593 C CA . GLU A 1 215 ? -16.530 -4.294 30.559 1.00 93.25 215 GLU A CA 1
ATOM 1594 C C . GLU A 1 215 ? -18.057 -4.203 30.606 1.00 93.25 215 GLU A C 1
ATOM 1596 O O . GLU A 1 215 ? -18.669 -3.445 29.858 1.00 93.25 215 GLU A O 1
ATOM 1601 N N . ASP A 1 216 ? -18.662 -4.926 31.546 1.00 89.94 216 ASP A N 1
ATOM 1602 C CA . ASP A 1 216 ? -20.051 -4.720 31.955 1.00 89.94 216 ASP A CA 1
ATOM 1603 C C . ASP A 1 216 ? -20.120 -3.532 32.930 1.00 89.94 216 ASP A C 1
ATOM 1605 O O . ASP A 1 216 ? -19.523 -3.562 34.014 1.00 89.94 216 ASP A O 1
ATOM 1609 N N . GLN A 1 217 ? -20.817 -2.469 32.531 1.00 87.94 217 GLN A N 1
ATOM 1610 C CA . GLN A 1 217 ? -20.992 -1.239 33.301 1.00 87.94 217 GLN A CA 1
ATOM 1611 C C . GLN A 1 217 ? -22.448 -1.006 33.743 1.00 87.94 217 GLN A C 1
ATOM 1613 O O . GLN A 1 217 ? -22.727 0.040 34.347 1.00 87.94 217 GLN A O 1
ATOM 1618 N N . GLY A 1 218 ? -23.370 -1.951 33.510 1.00 69.50 218 GLY A N 1
ATOM 1619 C CA . GLY A 1 218 ? -24.773 -1.792 33.909 1.00 69.50 218 GLY A CA 1
ATOM 1620 C C . GLY A 1 218 ? -25.729 -2.810 33.325 1.00 69.50 218 GLY A C 1
ATOM 1621 O O . GLY A 1 218 ? -25.720 -2.937 32.082 1.00 69.50 218 GLY A O 1
#

Foldseek 3Di:
DVPDDPAEDEDEADQQQAAPSQVVLVVCPPPVNYFYEYQFFYNLHNFDKDWDQDPPRDIDIDGDGFDADPVRHGDRHVHHDGGPHHDHDDPCCVPPPDNSRVVVVVCLSQLVPAAEAEPEEDEAFDKDKDKFAQSHKYKYKYWDAQPFWKKKKKAFPFQAWKKKWKDFPVRHTDDIFDTGRIDIDGGDRPHGGMIMIMIAHDSSGHMGIMMIGIYTPD

Organism: NCBI:txid652676

Sequence (218 aa):
EDFRYNGRIVVLVGPDCASACEFFSFVMTLQDRATIIGFYPTAGLGGSVDDVAMPGDETFRFTQGRAVDPEGNIHIEGIGVVPDIIVPLTEETLFSEGDPL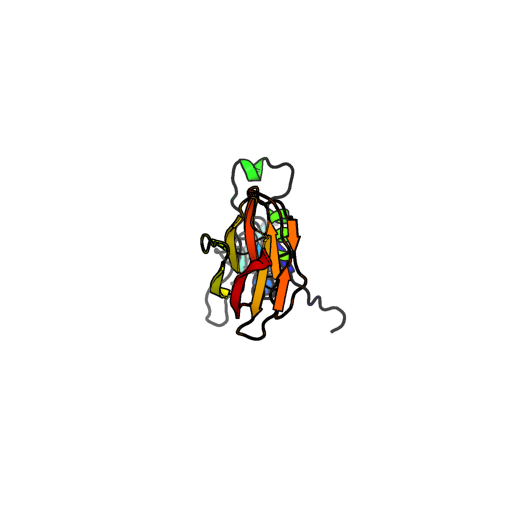MDAAISFLNGEASEVTDAGELVLGDSVTAVLPAGERIRYTVTLFSDEVAGLLLESGSDQPFILTIYDEDGTLLAATDPDTIVGFEGLDLGNATLILEISTENDASGGEFTLTIEDQG

Radius of gyration: 24.79 Å; chains: 1; bounding box: 56×34×81 Å

InterPro domains:
  IPR005151 Tail specific protease [PF03572] (3-87)
  IPR029045 ClpP/crotonase-like domain superfamily [SSF52096] (3-109)

Secondary structure (DSSP, 8-state):
-TT---S--EEEE-TT--THHHHHHHHHHGGG--EEEESS--------EEEEEETTTEEEEEE----B-TTS-BSSTTT-PPPSEE----HHHHH-SS-HHHHHHHHHHHTTTSEEEEEEEE-TT-EEEEEEPTTEEEEEEEEE-TT--EEEEEEESSS--BEEEEEETT--EEEEPPSBSEEEEEEE--SSEEEEEEEE-GGG---EEEEEEEEE--

pLDDT: mean 89.34, std 7.86, range [53.69, 98.12]